Protein AF-A0A519UWE2-F1 (afdb_monomer_lite)

Radius of gyration: 22.94 Å; chains: 1; bounding box: 65×37×62 Å

Secondary structure (DSSP, 8-state):
-------EEEES-EE--S-PPEEEEEEEE-TTSEEEEEE-TT--EEEETTEEEEEETTEEE---EEEEE-TTT-PBPTT--SEE---BS-EEEETTEEEEE---TT--TT-EEEEE-S---B-SEEEES-EEEEEES-EE--BBS-SEEEES-EEEEEES-EE--SSTT---S-SBSS-SEEEES-EEEEEEES-EEES-SS-SEEEE--PEEEEEE-SSSEEEEE--SGGGTTS----TT-EEEEEETTT--EEEEEEEEEEEEESS--TTS---EEEEEESSPPPTT--TTTS-EEEEESSS-EEEEEES-EEES-SS-SEEEE-SS-EEEES-EEES--

pLDDT: mean 92.41, std 10.97, range [30.36, 98.94]

Foldseek 3Di:
DPDPPDAAEDADAEFDDLPDFWKWFFADQDPQRKTKIFTDPSFDWDQDQQFIWTDDPPDIAGFQWKFKAAQPVLFTQPPQAIGGDFGHNWDDPDVRIIIGRDDDPSDDGGIMIGTDHPDFPWAREEAECEENYEYYLYEQQAGSHEPYEYENYEHYYYYQYEQDHPDPPRNDSAHYQEEPYEYELAAEEDEHAQYEYARAAYAPYAFAYFWWKFPFDPDQFKTKTWGDDPVPWADDRDDFQFKKWKAQPVPRDTPPDIWTWHDKDFPDDDPPDTGTMMITGTPDGHDPCPGVVNGIMIMTGLRSFYEYEAEHYEAASYPDDHYHHHHPHHYHYYHYHYYSYD

Sequence (342 aa):
MKKLKMRTRSSNLSLFNLKRGVMIFILKVRKQEHITSLTAPWVDYEIKDSVFYNRGEGWEMRPGSGIAFEKDTKRIVFNSGDIAVGTKGVTELSPGRISVRWKNKKLLPGTVIAMRSGPRPSPGIFIHKGKDISLEHVKVHYAEGMGLLAQLTENIYMDGFSVCLRGKNDPRYFTTQADATHFSGCWGKIISKNGLYEGMMDDAINVHGTYLKLIQKIDDYTVIGKYMHGQSYGFDWANVKDTVQFIRSSTMELWDTKNTITSISAVQGDVKTPIKEFKITFSKPLDTEIDPAKTAIGIENLTWTPSVIFTKNVIRNNRARGALFSTPKPVVVSENLFDHTS

Structure (mmCIF, N/CA/C/O backbone):
data_AF-A0A519UWE2-F1
#
_entry.id   AF-A0A519UWE2-F1
#
loop_
_atom_site.group_PDB
_atom_site.id
_atom_site.type_symbol
_atom_site.label_atom_id
_atom_site.label_alt_id
_atom_site.label_comp_id
_atom_site.label_asym_id
_atom_site.label_entity_id
_atom_site.label_seq_id
_atom_site.pdbx_PDB_ins_code
_atom_site.Cartn_x
_atom_site.Cartn_y
_atom_site.Cartn_z
_atom_site.occupancy
_atom_site.B_iso_or_equiv
_atom_site.auth_seq_id
_atom_site.auth_comp_id
_atom_site.auth_asym_id
_atom_site.auth_atom_id
_atom_site.pdbx_PDB_model_num
ATOM 1 N N . MET A 1 1 ? -33.421 19.715 11.084 1.00 36.38 1 MET A N 1
ATOM 2 C CA . MET A 1 1 ? -32.356 20.286 10.226 1.00 36.38 1 MET A CA 1
ATOM 3 C C . MET A 1 1 ? -31.863 19.223 9.250 1.00 36.38 1 MET A C 1
ATOM 5 O O . MET A 1 1 ? -31.351 18.201 9.693 1.00 36.38 1 MET A O 1
ATOM 9 N N . LYS A 1 2 ? -32.055 19.417 7.937 1.00 30.36 2 LYS A N 1
ATOM 10 C CA . LYS A 1 2 ? -31.507 18.529 6.897 1.00 30.36 2 LYS A CA 1
ATOM 11 C C . LYS A 1 2 ? -29.981 18.695 6.883 1.00 30.36 2 LYS A C 1
ATOM 13 O O . LYS A 1 2 ? -29.496 19.729 6.440 1.00 30.36 2 LYS A O 1
ATOM 18 N N . LYS A 1 3 ? -29.221 17.718 7.395 1.00 31.39 3 LYS A N 1
ATOM 19 C CA . LYS A 1 3 ? -27.764 17.674 7.187 1.00 31.39 3 LYS A CA 1
ATOM 20 C C . LYS A 1 3 ? -27.525 17.474 5.691 1.00 31.39 3 LYS A C 1
ATOM 22 O O . LYS A 1 3 ? -27.808 16.399 5.166 1.00 31.39 3 LYS A O 1
ATOM 27 N N . LEU A 1 4 ? -27.052 18.516 5.015 1.00 32.41 4 LEU A N 1
ATOM 28 C CA . LEU A 1 4 ? -26.549 18.442 3.649 1.00 32.41 4 LEU A CA 1
ATOM 29 C C . LEU A 1 4 ? -25.388 17.430 3.656 1.00 32.41 4 LEU A C 1
ATOM 31 O O . LEU A 1 4 ? -24.311 17.725 4.169 1.00 32.41 4 LEU A O 1
ATOM 35 N N . LYS A 1 5 ? -25.616 16.197 3.187 1.00 41.28 5 LYS A N 1
ATOM 36 C CA . LYS A 1 5 ? -24.527 15.236 2.982 1.00 41.28 5 LYS A CA 1
ATOM 37 C C . LYS A 1 5 ? -23.724 15.732 1.782 1.00 41.28 5 LYS A C 1
ATOM 39 O O . LYS A 1 5 ? -24.165 15.569 0.648 1.00 41.28 5 LYS A O 1
ATOM 44 N N . MET A 1 6 ? -22.581 16.369 2.028 1.00 48.69 6 MET A N 1
ATOM 45 C CA . MET A 1 6 ? -21.594 16.607 0.977 1.00 48.69 6 MET A CA 1
ATOM 46 C C . MET A 1 6 ? -21.126 15.247 0.461 1.00 48.69 6 MET A C 1
ATOM 48 O O . MET A 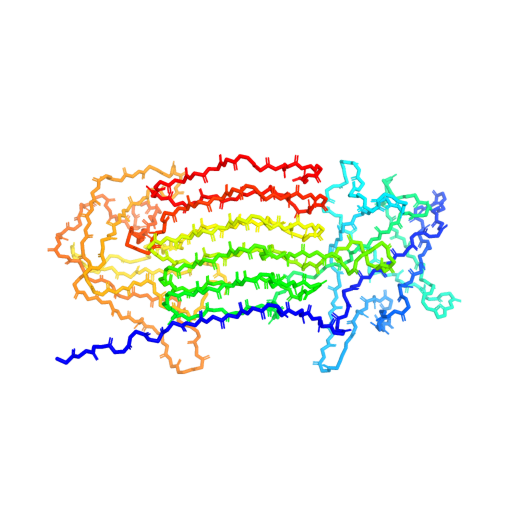1 6 ? -20.496 14.490 1.192 1.00 48.69 6 MET A O 1
ATOM 52 N N . ARG A 1 7 ? -21.490 14.926 -0.780 1.00 59.66 7 ARG A N 1
ATOM 53 C CA . ARG A 1 7 ? -21.006 13.752 -1.504 1.00 59.66 7 ARG A CA 1
ATOM 54 C C . ARG A 1 7 ? -19.931 14.229 -2.468 1.00 59.66 7 ARG A C 1
ATOM 56 O O . ARG A 1 7 ? -20.209 15.082 -3.309 1.00 59.66 7 ARG A O 1
ATOM 63 N N . THR A 1 8 ? -18.724 13.687 -2.360 1.00 77.75 8 THR A N 1
ATOM 64 C CA . THR A 1 8 ? -17.637 14.019 -3.288 1.00 77.75 8 THR A CA 1
ATOM 65 C C . THR A 1 8 ? -17.689 13.063 -4.472 1.00 77.75 8 THR A C 1
ATOM 67 O O . THR A 1 8 ? -17.595 11.846 -4.298 1.00 77.75 8 THR A O 1
ATOM 70 N N . ARG A 1 9 ? -17.841 13.606 -5.684 1.00 76.75 9 ARG A N 1
ATOM 71 C CA . ARG A 1 9 ? -17.852 12.840 -6.935 1.00 76.75 9 ARG A CA 1
ATOM 72 C C . ARG A 1 9 ? -16.802 13.392 -7.889 1.00 76.75 9 ARG A C 1
ATOM 74 O O . ARG A 1 9 ? -16.777 14.592 -8.137 1.00 76.75 9 ARG A O 1
ATOM 81 N N . SER A 1 10 ? -15.977 12.510 -8.439 1.00 67.94 10 SER A N 1
ATOM 82 C CA . SER A 1 10 ? -15.113 12.804 -9.584 1.00 67.94 10 SER A CA 1
ATOM 83 C C . SER A 1 10 ? -15.467 11.856 -10.722 1.00 67.94 10 SER A C 1
ATOM 85 O O . SER A 1 10 ? -15.674 10.662 -10.491 1.00 67.94 10 SER A O 1
ATOM 87 N N . SER A 1 11 ? -15.564 12.390 -11.937 1.00 60.03 11 SER A N 1
ATOM 88 C CA . SER A 1 11 ? -15.929 11.635 -13.134 1.00 60.03 11 SER A CA 1
ATOM 89 C C . SER A 1 11 ? -15.088 12.062 -14.331 1.00 60.03 11 SER A C 1
ATOM 91 O O . SER A 1 11 ? -14.887 13.260 -14.522 1.00 60.03 11 SER A O 1
ATOM 93 N N . ASN A 1 12 ? -14.660 11.107 -15.162 1.00 74.00 12 ASN A N 1
ATOM 94 C CA . ASN A 1 12 ? -13.927 11.353 -16.416 1.00 74.00 12 ASN A CA 1
ATOM 95 C C . ASN A 1 12 ? -12.587 12.097 -16.245 1.00 74.00 12 ASN A C 1
ATOM 97 O O . ASN A 1 12 ? -12.182 12.884 -17.099 1.00 74.00 12 ASN A O 1
ATOM 101 N N . LEU A 1 13 ? -11.884 11.843 -15.139 1.00 75.25 13 LEU A N 1
ATOM 102 C CA . LEU A 1 13 ? -10.573 12.428 -14.861 1.00 75.25 13 LEU A CA 1
ATOM 103 C C . LEU A 1 13 ? -9.442 11.519 -15.370 1.00 75.25 13 LEU A C 1
ATOM 105 O O . LEU A 1 13 ? -9.449 10.316 -15.115 1.00 75.25 13 LEU A O 1
ATOM 109 N N . SER A 1 14 ? -8.431 12.094 -16.026 1.00 74.19 14 SER A N 1
ATOM 110 C CA . SER A 1 14 ? -7.174 11.412 -16.361 1.00 74.19 14 SER A CA 1
ATOM 111 C C . SER A 1 14 ? -6.011 12.112 -15.659 1.00 74.19 14 SER A C 1
ATOM 113 O O . SER A 1 14 ? -5.789 13.305 -15.857 1.00 74.19 14 SER A O 1
ATOM 115 N N . LEU A 1 15 ? -5.290 11.376 -14.813 1.00 75.31 15 LEU A N 1
ATOM 116 C CA . LEU A 1 15 ? -4.156 11.875 -14.041 1.00 75.31 15 LEU A CA 1
ATOM 117 C C . LEU A 1 15 ? -2.843 11.381 -14.642 1.00 75.31 15 LEU A C 1
ATOM 119 O O . LEU A 1 15 ? -2.626 10.180 -14.842 1.00 75.31 15 LEU A O 1
ATOM 123 N N . PHE A 1 16 ? -1.949 12.332 -14.895 1.00 65.56 16 PHE A N 1
ATOM 124 C CA . PHE A 1 16 ? -0.618 12.092 -15.427 1.00 65.56 16 PHE A CA 1
ATOM 125 C C . PHE A 1 16 ? 0.389 12.985 -14.706 1.00 65.56 16 PHE A C 1
ATOM 127 O O . PHE A 1 16 ? 0.199 14.195 -14.624 1.00 65.56 16 PHE A O 1
ATOM 134 N N . ASN A 1 17 ? 1.474 12.391 -14.213 1.00 61.38 17 ASN A N 1
ATOM 135 C CA . ASN A 1 17 ? 2.606 13.132 -13.671 1.00 61.38 17 ASN A CA 1
ATOM 136 C C . ASN A 1 17 ? 3.804 13.001 -14.627 1.00 61.38 17 ASN A C 1
ATOM 138 O O . ASN A 1 17 ? 4.106 11.913 -15.125 1.00 61.38 17 ASN A O 1
ATOM 142 N N . LEU A 1 18 ? 4.462 14.130 -14.900 1.00 47.97 18 LEU A N 1
ATOM 143 C CA . LEU A 1 18 ? 5.632 14.247 -15.774 1.00 47.97 18 LEU A CA 1
ATOM 144 C C . LEU A 1 18 ? 6.920 13.703 -15.136 1.00 47.97 18 LEU A C 1
ATOM 146 O O . LEU A 1 18 ? 7.864 13.420 -15.873 1.00 47.97 18 LEU A O 1
ATOM 150 N N . LYS A 1 19 ? 6.961 13.516 -13.807 1.00 55.53 19 LYS A N 1
ATOM 151 C CA . LYS A 1 19 ? 8.097 12.910 -13.093 1.00 55.53 19 LYS A CA 1
ATOM 152 C C . LYS A 1 19 ? 8.085 11.400 -13.317 1.00 55.53 19 LYS A C 1
ATOM 154 O O . LYS A 1 19 ? 7.403 10.647 -12.630 1.00 55.53 19 LYS A O 1
ATOM 159 N N . ARG A 1 20 ? 8.759 10.969 -14.379 1.00 65.81 20 ARG A N 1
ATOM 160 C CA . ARG A 1 20 ? 8.709 9.599 -14.894 1.00 65.81 20 ARG A CA 1
ATOM 161 C C . ARG A 1 20 ? 9.716 8.724 -14.155 1.00 65.81 20 ARG A C 1
ATOM 163 O O . ARG A 1 20 ? 10.874 9.098 -14.009 1.00 65.81 20 ARG A O 1
ATOM 170 N N . GLY A 1 21 ? 9.279 7.545 -13.723 1.00 77.31 21 GLY A N 1
ATOM 171 C CA . GLY A 1 21 ? 10.160 6.603 -13.045 1.00 77.31 21 GLY A CA 1
ATOM 172 C C . GLY A 1 21 ? 11.341 6.152 -13.908 1.00 77.31 21 GLY A C 1
ATOM 173 O O . GLY A 1 21 ? 11.326 6.239 -15.142 1.00 77.31 21 GLY A O 1
ATOM 174 N N . VAL A 1 22 ? 12.375 5.667 -13.227 1.00 89.12 22 VAL A N 1
ATOM 175 C CA . VAL A 1 22 ? 13.653 5.306 -13.840 1.00 89.12 22 VAL A CA 1
ATOM 176 C C . VAL A 1 22 ? 13.504 4.025 -14.636 1.00 89.12 22 VAL A C 1
ATOM 178 O O . VAL A 1 22 ? 13.151 2.985 -14.085 1.00 89.12 22 VAL A O 1
ATOM 181 N N . MET A 1 23 ? 13.820 4.087 -15.926 1.00 93.69 23 MET A N 1
ATOM 182 C CA . MET A 1 23 ? 13.873 2.916 -16.790 1.00 93.69 23 MET A CA 1
ATOM 183 C C . MET A 1 23 ? 15.192 2.856 -17.550 1.00 93.69 23 MET A C 1
ATOM 185 O O . MET A 1 23 ? 15.663 3.878 -18.051 1.00 93.69 23 MET A O 1
ATOM 189 N N . ILE A 1 24 ? 15.755 1.654 -17.663 1.00 95.69 24 ILE A N 1
ATOM 190 C CA . ILE A 1 24 ? 16.915 1.375 -18.514 1.00 95.69 24 ILE A CA 1
ATOM 191 C C . ILE A 1 24 ? 16.648 0.180 -19.433 1.00 95.69 24 ILE A C 1
ATOM 193 O O . ILE A 1 24 ? 15.897 -0.731 -19.089 1.00 95.69 24 ILE A O 1
ATOM 197 N N . PHE A 1 25 ? 17.308 0.166 -20.583 1.00 96.69 25 PHE A N 1
ATOM 198 C CA . PHE A 1 25 ? 17.263 -0.898 -21.579 1.00 96.69 25 PHE A CA 1
ATOM 199 C C . PHE A 1 25 ? 18.610 -1.609 -21.606 1.00 96.69 25 PHE A C 1
ATOM 201 O O . PHE A 1 25 ? 19.638 -0.978 -21.855 1.00 96.69 25 PHE A O 1
ATOM 208 N N . ILE A 1 26 ? 18.633 -2.917 -21.363 1.00 96.31 26 ILE A N 1
ATOM 209 C CA . ILE A 1 26 ? 19.860 -3.707 -21.449 1.00 96.31 26 ILE A CA 1
ATOM 210 C C . ILE A 1 26 ? 20.264 -3.833 -22.921 1.00 96.31 26 ILE A C 1
ATOM 212 O O . ILE A 1 26 ? 19.532 -4.397 -23.728 1.00 96.31 26 ILE A O 1
ATOM 216 N N . LEU A 1 27 ? 21.439 -3.316 -23.284 1.00 94.75 27 LEU A N 1
ATOM 217 C CA . LEU A 1 27 ? 21.957 -3.372 -24.654 1.00 94.75 27 LEU A CA 1
ATOM 218 C C . LEU A 1 27 ? 22.871 -4.578 -24.874 1.00 94.75 27 LEU A C 1
ATOM 220 O O . LEU A 1 27 ? 22.841 -5.204 -25.929 1.00 94.75 27 LEU A O 1
ATOM 224 N N . LYS A 1 28 ? 23.738 -4.875 -23.900 1.00 92.38 28 LYS A N 1
ATOM 225 C CA . LYS A 1 28 ? 24.744 -5.938 -24.015 1.00 92.38 28 LYS A CA 1
ATOM 226 C C . LYS A 1 28 ? 25.108 -6.497 -22.646 1.00 92.38 28 LYS A C 1
ATOM 228 O O . LYS A 1 28 ? 25.284 -5.733 -21.702 1.00 92.38 28 LYS A O 1
ATOM 233 N N . VAL A 1 29 ? 25.323 -7.810 -22.589 1.00 89.06 29 VAL A N 1
ATOM 234 C CA . VAL A 1 29 ? 25.877 -8.525 -21.430 1.00 89.06 29 VAL A CA 1
ATOM 235 C C . VAL A 1 29 ? 27.168 -9.218 -21.877 1.00 89.06 29 VAL A C 1
ATOM 237 O O . VAL A 1 29 ? 27.152 -10.008 -22.820 1.00 89.06 29 VAL A O 1
ATOM 240 N N . ARG A 1 30 ? 28.318 -8.866 -21.286 1.00 85.00 30 ARG A N 1
ATOM 241 C CA . ARG A 1 30 ? 29.640 -9.434 -21.644 1.00 85.00 30 ARG A CA 1
ATOM 242 C C . ARG A 1 30 ? 30.040 -10.585 -20.708 1.00 85.00 30 ARG A C 1
ATOM 244 O O . ARG A 1 30 ? 29.549 -10.661 -19.588 1.00 85.00 30 ARG A O 1
ATOM 251 N N . LYS A 1 31 ? 31.001 -11.425 -21.134 1.00 68.69 31 LYS A N 1
ATOM 252 C CA . LYS A 1 31 ? 31.512 -12.616 -20.405 1.00 68.69 31 LYS A CA 1
ATOM 253 C C . LYS A 1 31 ? 31.978 -12.359 -18.953 1.00 68.69 31 LYS A C 1
ATOM 255 O O . LYS A 1 31 ? 32.019 -13.300 -18.176 1.00 68.69 31 LYS A O 1
ATOM 260 N N . GLN A 1 32 ? 32.289 -11.115 -18.575 1.00 62.19 32 GLN A N 1
ATOM 261 C CA . GLN A 1 32 ? 32.653 -10.710 -17.202 1.00 62.19 32 GLN A CA 1
ATOM 262 C C . GLN A 1 32 ? 31.486 -10.067 -16.416 1.00 62.19 32 GLN A C 1
ATOM 264 O O . GLN A 1 32 ? 31.714 -9.338 -15.455 1.00 62.19 32 GLN A O 1
ATOM 269 N N . GLU A 1 33 ? 30.236 -10.299 -16.841 1.00 73.88 33 GLU A N 1
ATOM 270 C CA . GLU A 1 33 ? 29.013 -9.748 -16.224 1.00 73.88 33 GLU A CA 1
ATOM 271 C C . GLU A 1 33 ? 28.984 -8.211 -16.220 1.00 73.88 33 GLU A C 1
ATOM 273 O O . GLU A 1 33 ? 28.374 -7.562 -15.373 1.00 73.88 33 GLU A O 1
ATOM 278 N N . HIS A 1 34 ? 29.656 -7.615 -17.207 1.00 88.56 34 HIS A N 1
ATOM 279 C CA . HIS A 1 34 ? 29.554 -6.195 -17.500 1.00 88.56 34 HIS A CA 1
ATOM 280 C C . HIS A 1 34 ? 28.317 -5.962 -18.362 1.00 88.56 34 HIS A C 1
ATOM 282 O O . HIS A 1 34 ? 28.217 -6.499 -19.475 1.00 88.56 34 HIS A O 1
ATOM 288 N N . ILE A 1 35 ? 27.388 -5.173 -17.839 1.00 94.38 35 ILE A N 1
ATOM 289 C CA . ILE A 1 35 ? 26.140 -4.816 -18.494 1.00 94.38 35 ILE A CA 1
ATOM 290 C C . ILE A 1 35 ? 26.286 -3.406 -19.047 1.00 94.38 35 ILE A C 1
ATOM 292 O O . ILE A 1 35 ? 26.616 -2.471 -18.321 1.00 94.38 35 ILE A O 1
ATOM 296 N N . THR A 1 36 ? 26.036 -3.257 -20.344 1.00 96.00 36 THR A N 1
ATOM 297 C CA . THR A 1 36 ? 25.834 -1.949 -20.967 1.00 96.00 36 THR A CA 1
ATOM 298 C C . THR A 1 36 ? 24.340 -1.737 -21.133 1.00 96.00 36 THR A C 1
ATOM 300 O O . THR A 1 36 ? 23.657 -2.593 -21.699 1.00 96.00 36 THR A O 1
ATOM 303 N N . SER A 1 37 ? 23.842 -0.598 -20.668 1.00 96.62 37 SER A N 1
ATOM 304 C CA . SER A 1 37 ? 22.434 -0.226 -20.759 1.00 96.62 37 SER A CA 1
ATOM 305 C C . SER A 1 37 ? 22.263 1.198 -21.275 1.00 96.62 37 SER A C 1
ATOM 307 O O . SER A 1 37 ? 23.224 1.965 -21.322 1.00 96.62 37 SER A O 1
ATOM 309 N N . LEU A 1 38 ? 21.050 1.518 -21.709 1.00 97.12 38 LEU A N 1
ATOM 310 C CA . LEU A 1 38 ? 20.637 2.848 -22.140 1.00 97.12 38 LEU A CA 1
ATOM 311 C C . LEU A 1 38 ? 19.520 3.336 -21.222 1.00 97.12 38 LEU A C 1
ATOM 313 O O . LEU A 1 38 ? 18.555 2.603 -21.014 1.00 97.12 38 LEU A O 1
ATOM 317 N N . THR A 1 39 ? 19.621 4.543 -20.682 1.00 95.81 39 THR A N 1
ATOM 318 C CA . THR A 1 39 ? 18.514 5.168 -19.954 1.00 95.81 39 THR A CA 1
ATOM 319 C C . THR A 1 39 ? 17.357 5.487 -20.896 1.00 95.81 39 THR A C 1
ATOM 321 O O . THR A 1 39 ? 17.541 5.755 -22.084 1.00 95.81 39 THR A O 1
ATOM 324 N N . ALA A 1 40 ? 16.126 5.438 -20.387 1.00 93.50 40 ALA A N 1
ATOM 325 C CA . ALA A 1 40 ? 14.997 5.932 -21.158 1.00 93.50 40 ALA A CA 1
ATOM 326 C C . ALA A 1 40 ? 15.133 7.448 -21.397 1.00 93.50 40 ALA A C 1
ATOM 328 O O . ALA A 1 40 ? 15.638 8.143 -20.516 1.00 93.50 40 ALA A O 1
ATOM 329 N N . PRO A 1 41 ? 14.635 7.992 -22.529 1.00 91.25 41 PRO A N 1
ATOM 330 C CA . PRO A 1 41 ? 14.902 9.382 -22.934 1.00 91.25 41 PRO A CA 1
ATOM 331 C C . PRO A 1 41 ? 14.429 10.466 -21.958 1.00 91.25 41 PRO A C 1
ATOM 333 O O . PRO A 1 41 ? 14.747 11.634 -22.121 1.00 91.25 41 PRO A O 1
ATOM 336 N N . TRP A 1 42 ? 13.603 10.096 -20.984 1.00 88.69 42 TRP A N 1
ATOM 337 C CA . TRP A 1 42 ? 13.046 10.998 -19.984 1.00 88.69 42 TRP A CA 1
ATOM 338 C C . TRP A 1 42 ? 13.700 10.886 -18.608 1.00 88.69 42 TRP A C 1
ATOM 340 O O . TRP A 1 42 ? 13.244 11.532 -17.668 1.00 88.69 42 TRP A O 1
ATOM 350 N N . VAL A 1 43 ? 14.669 9.988 -18.453 1.00 91.31 43 VAL A N 1
ATOM 351 C CA . VAL A 1 43 ? 15.381 9.804 -17.194 1.00 91.31 43 VAL A CA 1
ATOM 352 C C . VAL A 1 43 ? 16.459 10.869 -17.121 1.00 91.31 43 VAL A C 1
ATOM 354 O O . VAL A 1 43 ? 17.442 10.797 -17.852 1.00 91.31 43 VAL A O 1
ATOM 357 N N . ASP A 1 44 ? 16.266 11.824 -16.220 1.00 92.06 44 ASP A N 1
ATOM 358 C CA . ASP A 1 44 ? 17.312 12.750 -15.801 1.00 92.06 44 ASP A CA 1
ATOM 359 C C . ASP A 1 44 ? 18.178 12.092 -14.714 1.00 92.06 44 ASP A C 1
ATOM 361 O O . ASP A 1 44 ? 17.666 11.397 -13.824 1.00 92.06 44 ASP A O 1
ATOM 365 N N . TYR A 1 45 ? 19.496 12.222 -14.811 1.00 93.94 45 TYR A N 1
ATOM 366 C CA . TYR A 1 45 ? 20.427 11.527 -13.930 1.00 93.94 45 TYR A CA 1
ATOM 367 C C . TYR A 1 45 ? 21.763 12.256 -13.799 1.00 93.94 45 TYR A C 1
ATOM 369 O O . TYR A 1 45 ? 22.156 13.046 -14.648 1.00 93.94 45 TYR A O 1
ATOM 377 N N . GLU A 1 46 ? 22.493 11.923 -12.738 1.00 94.94 46 GLU A N 1
ATOM 378 C CA . GLU A 1 46 ? 23.907 12.258 -12.588 1.00 94.94 46 GLU A CA 1
ATOM 379 C C . GLU A 1 46 ? 24.685 11.031 -12.115 1.00 94.94 46 GLU A C 1
ATOM 381 O O . GLU A 1 46 ? 24.169 10.195 -11.365 1.00 94.94 46 GLU A O 1
ATOM 386 N N . ILE A 1 47 ? 25.947 10.936 -12.530 1.00 96.12 47 ILE A N 1
ATOM 387 C CA . ILE A 1 47 ? 26.903 9.978 -11.984 1.00 96.12 47 ILE A CA 1
ATOM 388 C C . ILE A 1 47 ? 27.892 10.736 -11.088 1.00 96.12 47 ILE A C 1
ATOM 390 O O . ILE A 1 47 ? 28.745 11.464 -11.584 1.00 96.12 47 ILE A O 1
ATOM 394 N N . LYS A 1 48 ? 27.782 10.546 -9.767 1.00 95.38 48 LYS A N 1
ATOM 395 C CA . LYS A 1 48 ? 28.691 11.101 -8.742 1.00 95.38 48 LYS A CA 1
ATOM 396 C C . LYS A 1 48 ? 29.567 9.984 -8.201 1.00 95.38 48 LYS A C 1
ATOM 398 O O . LYS A 1 48 ? 29.018 8.977 -7.761 1.00 95.38 48 LYS A O 1
ATOM 403 N N . ASP A 1 49 ? 30.889 10.130 -8.231 1.00 95.31 49 ASP A N 1
ATOM 404 C CA . ASP A 1 49 ? 31.824 9.131 -7.684 1.00 95.31 49 ASP A CA 1
ATOM 405 C C . ASP A 1 49 ? 31.533 7.698 -8.173 1.00 95.31 49 ASP A C 1
ATOM 407 O O . ASP A 1 49 ? 31.506 6.730 -7.413 1.00 95.31 49 ASP A O 1
ATOM 411 N N . SER A 1 50 ? 31.260 7.555 -9.476 1.00 95.81 50 SER A N 1
ATOM 412 C CA . SER A 1 50 ? 30.842 6.292 -10.112 1.00 95.81 50 SER A CA 1
ATOM 413 C C . SER A 1 50 ? 29.528 5.695 -9.572 1.00 95.81 50 SER A C 1
ATOM 415 O O . SER A 1 50 ? 29.301 4.486 -9.673 1.00 95.81 50 SER A O 1
ATOM 417 N N . VAL A 1 51 ? 28.641 6.503 -8.990 1.00 96.38 51 VAL A N 1
ATOM 418 C CA . VAL A 1 51 ? 27.314 6.092 -8.513 1.00 96.38 51 VAL A CA 1
ATOM 419 C C . VAL A 1 51 ? 26.227 6.799 -9.314 1.00 96.38 51 VAL A C 1
ATOM 421 O O . VAL A 1 51 ? 26.234 8.020 -9.427 1.00 96.38 51 VAL A O 1
ATOM 424 N N . PHE A 1 52 ? 25.278 6.029 -9.846 1.00 96.31 52 PHE A N 1
ATOM 425 C CA . PHE A 1 52 ? 24.130 6.551 -10.588 1.00 96.31 52 PHE A CA 1
ATOM 426 C C . PHE A 1 52 ? 23.047 7.074 -9.637 1.00 96.31 52 PHE A C 1
ATOM 428 O O . PHE A 1 52 ? 22.536 6.331 -8.791 1.00 96.31 52 PHE A O 1
ATOM 435 N N . TYR A 1 53 ? 22.651 8.326 -9.843 1.00 94.25 53 TYR A N 1
ATOM 436 C CA . TYR A 1 53 ? 21.520 8.977 -9.194 1.00 94.25 53 TYR A CA 1
ATOM 437 C C . TYR A 1 53 ? 20.524 9.426 -10.251 1.00 94.25 53 TYR A C 1
ATOM 439 O O . TYR A 1 53 ? 20.897 10.086 -11.212 1.00 94.25 53 TYR A O 1
ATOM 447 N N . ASN A 1 54 ? 19.250 9.114 -10.053 1.00 91.75 54 ASN A N 1
ATOM 448 C CA . ASN A 1 54 ? 18.177 9.751 -10.801 1.00 91.75 54 ASN A CA 1
ATOM 449 C C . ASN A 1 54 ? 17.797 11.066 -10.120 1.00 91.75 54 ASN A C 1
ATOM 451 O O . ASN A 1 54 ? 17.875 11.181 -8.895 1.00 91.75 54 ASN A O 1
ATOM 455 N N . ARG A 1 55 ? 17.403 12.056 -10.915 1.00 88.88 55 ARG A N 1
ATOM 456 C CA . ARG A 1 55 ? 17.090 13.393 -10.427 1.00 88.88 55 ARG A CA 1
ATOM 457 C C . ARG A 1 55 ? 15.787 13.920 -10.981 1.00 88.88 55 ARG A C 1
ATOM 459 O O . ARG A 1 55 ? 15.274 13.447 -11.993 1.00 88.88 55 ARG A O 1
ATOM 466 N N . GLY A 1 56 ? 15.295 14.940 -10.300 1.00 83.94 56 GLY A N 1
ATOM 467 C CA . GLY A 1 56 ? 14.340 15.883 -10.838 1.00 83.94 56 GLY A CA 1
ATOM 468 C C . GLY A 1 56 ? 14.387 17.177 -10.038 1.00 83.94 56 GLY A C 1
ATOM 469 O O . GLY A 1 56 ? 15.252 17.387 -9.190 1.00 83.94 56 GLY A O 1
ATOM 470 N N . GLU A 1 57 ? 13.435 18.062 -10.304 1.00 83.31 57 GLU A N 1
ATOM 471 C CA . GLU A 1 57 ? 13.377 19.368 -9.653 1.00 83.31 57 GLU A CA 1
ATOM 472 C C . GLU A 1 57 ? 13.272 19.249 -8.122 1.00 83.31 57 GLU A C 1
ATOM 474 O O . GLU A 1 57 ? 12.247 18.798 -7.599 1.00 83.31 57 GLU A O 1
ATOM 479 N N . GLY A 1 58 ? 14.340 19.653 -7.424 1.00 84.06 58 GLY A N 1
ATOM 480 C CA . GLY A 1 58 ? 14.419 19.692 -5.962 1.00 84.06 58 GLY A CA 1
ATOM 481 C C . GLY A 1 58 ? 14.631 18.340 -5.276 1.00 84.06 58 GLY A C 1
ATOM 482 O O . GLY A 1 58 ? 14.509 18.270 -4.055 1.00 84.06 58 GLY A O 1
ATOM 483 N N . TRP A 1 59 ? 14.927 17.266 -6.017 1.00 85.94 59 TRP A N 1
ATOM 484 C CA . TRP A 1 59 ? 15.159 15.944 -5.428 1.00 85.94 59 TRP A CA 1
ATOM 485 C C . TRP A 1 59 ? 16.190 15.118 -6.199 1.00 85.94 59 TRP A C 1
ATOM 487 O O . TRP A 1 59 ? 16.347 15.222 -7.416 1.00 85.94 59 TRP A O 1
ATOM 497 N N . GLU A 1 60 ? 16.857 14.229 -5.471 1.00 89.31 60 GLU A N 1
ATOM 498 C CA . GLU A 1 60 ? 17.660 13.155 -6.039 1.00 89.31 60 GLU A CA 1
ATOM 499 C C . GLU A 1 60 ? 17.293 11.830 -5.382 1.00 89.31 60 GLU A C 1
ATOM 501 O O . GLU A 1 60 ? 16.879 11.761 -4.224 1.00 89.31 60 GLU A O 1
ATOM 506 N N . MET A 1 61 ? 17.425 10.760 -6.150 1.00 88.88 61 MET A N 1
ATOM 507 C CA . MET A 1 61 ? 17.045 9.428 -5.739 1.00 88.88 61 MET A CA 1
ATOM 508 C C . MET A 1 61 ? 18.077 8.442 -6.244 1.00 88.88 61 MET A C 1
ATOM 510 O O . MET A 1 61 ? 18.429 8.410 -7.423 1.00 88.88 61 MET A O 1
ATOM 514 N N . ARG A 1 62 ? 18.509 7.563 -5.350 1.00 91.88 62 ARG A N 1
ATOM 515 C CA . ARG A 1 62 ? 19.379 6.457 -5.704 1.00 91.88 62 ARG A CA 1
ATOM 516 C C . ARG A 1 62 ? 18.572 5.162 -5.803 1.00 91.88 62 ARG A C 1
ATOM 518 O O . ARG A 1 62 ? 18.109 4.670 -4.773 1.00 91.88 62 ARG A O 1
ATOM 525 N N . PRO A 1 63 ? 18.428 4.566 -6.997 1.00 92.75 63 PRO A N 1
ATOM 526 C CA . PRO A 1 63 ? 17.768 3.279 -7.106 1.00 92.75 63 PRO A CA 1
ATOM 527 C C . PRO A 1 63 ? 18.611 2.154 -6.486 1.00 92.75 63 PRO A C 1
ATOM 529 O O . PRO A 1 63 ? 19.832 2.086 -6.671 1.00 92.75 63 PRO A O 1
ATOM 532 N N . GLY A 1 64 ? 17.941 1.277 -5.741 1.00 93.38 64 GLY A N 1
ATOM 533 C CA . GLY A 1 64 ? 18.543 0.133 -5.049 1.00 93.38 64 GLY A CA 1
ATOM 534 C C . GLY A 1 64 ? 17.981 -1.213 -5.504 1.00 93.38 64 GLY A C 1
ATOM 535 O O . GLY A 1 64 ? 18.700 -2.212 -5.497 1.00 93.38 64 GLY A O 1
ATOM 536 N N . SER A 1 65 ? 16.736 -1.231 -5.981 1.00 94.88 65 SER A N 1
ATOM 537 C CA . SER A 1 65 ? 16.086 -2.408 -6.554 1.00 94.88 65 SER A CA 1
ATOM 538 C C . SER A 1 65 ? 15.489 -2.107 -7.929 1.00 94.88 65 SER A C 1
ATOM 540 O O . SER A 1 65 ? 15.488 -0.965 -8.394 1.00 94.88 65 SER A O 1
ATOM 542 N N . GLY A 1 66 ? 14.990 -3.132 -8.609 1.00 95.19 66 GLY A N 1
ATOM 543 C CA . GLY A 1 66 ? 14.271 -2.974 -9.860 1.00 95.19 66 GLY A CA 1
ATOM 544 C C . GLY A 1 66 ? 13.468 -4.206 -10.242 1.00 95.19 66 GLY A C 1
ATOM 545 O O . GLY A 1 66 ? 13.593 -5.262 -9.624 1.00 95.19 66 GLY A O 1
ATOM 546 N N . ILE A 1 67 ? 12.655 -4.044 -11.281 1.00 96.50 67 ILE A N 1
ATOM 547 C CA . ILE A 1 67 ? 11.859 -5.106 -11.898 1.00 96.50 67 ILE A CA 1
ATOM 548 C C . ILE A 1 67 ? 12.257 -5.225 -13.358 1.00 96.50 67 ILE A C 1
ATOM 550 O O . ILE A 1 67 ? 12.335 -4.220 -14.068 1.00 96.50 67 ILE A O 1
ATOM 554 N N . ALA A 1 68 ? 12.535 -6.456 -13.778 1.00 96.69 68 ALA A N 1
ATOM 555 C CA . ALA A 1 68 ? 12.887 -6.778 -15.147 1.00 96.69 68 ALA A CA 1
ATOM 556 C C . ALA A 1 68 ? 11.630 -7.091 -15.957 1.00 96.69 68 ALA A C 1
ATOM 558 O O . ALA A 1 68 ? 10.784 -7.864 -15.518 1.00 96.69 68 ALA A O 1
ATOM 559 N N . PHE A 1 69 ? 11.552 -6.533 -17.157 1.00 96.62 69 PHE A N 1
ATOM 560 C CA . PHE A 1 69 ? 10.469 -6.737 -18.100 1.00 96.62 69 PHE A CA 1
ATOM 561 C C . PHE A 1 69 ? 10.980 -7.249 -19.445 1.00 96.62 69 PHE A C 1
ATOM 563 O O . PHE A 1 69 ? 12.057 -6.873 -19.921 1.00 96.62 69 PHE A O 1
ATOM 570 N N . GLU A 1 70 ? 10.161 -8.080 -20.073 1.00 94.81 70 GLU A N 1
ATOM 571 C CA . GLU A 1 70 ? 10.279 -8.487 -21.466 1.00 94.81 70 GLU A CA 1
ATOM 572 C C . GLU A 1 70 ? 9.974 -7.301 -22.384 1.00 94.81 70 GLU A C 1
ATOM 574 O O . GLU A 1 70 ? 8.963 -6.620 -22.212 1.00 94.81 70 GLU A O 1
ATOM 579 N N . LYS A 1 71 ? 10.831 -7.065 -23.382 1.00 91.44 71 LYS A N 1
ATOM 580 C CA . LYS A 1 71 ? 10.736 -5.913 -24.290 1.00 91.44 71 LYS A CA 1
ATOM 581 C C . LYS A 1 71 ? 9.383 -5.814 -25.002 1.00 91.44 71 LYS A C 1
ATOM 583 O O . LYS A 1 71 ? 8.762 -4.757 -25.025 1.00 91.44 71 LYS A O 1
ATOM 588 N N . ASP A 1 72 ? 8.943 -6.916 -25.599 1.00 90.31 72 ASP A N 1
ATOM 589 C CA . ASP A 1 72 ? 7.850 -6.874 -26.573 1.00 90.31 72 ASP A CA 1
ATOM 590 C C . ASP A 1 72 ? 6.483 -7.032 -25.901 1.00 90.31 72 ASP A C 1
ATOM 592 O O . ASP A 1 72 ? 5.524 -6.344 -26.246 1.00 90.31 72 ASP A O 1
ATOM 596 N N . THR A 1 73 ? 6.396 -7.900 -24.891 1.00 91.50 73 THR A N 1
ATOM 597 C CA . THR A 1 73 ? 5.149 -8.183 -24.165 1.00 91.50 73 THR A CA 1
ATOM 598 C C . THR A 1 73 ? 4.911 -7.218 -23.002 1.00 91.50 73 THR A C 1
ATOM 600 O O . THR A 1 73 ? 3.782 -7.113 -22.522 1.00 91.50 73 THR A O 1
ATOM 603 N N . LYS A 1 74 ? 5.967 -6.535 -22.527 1.00 92.25 74 LYS A N 1
ATOM 604 C CA . LYS A 1 74 ? 5.996 -5.746 -21.284 1.00 92.25 74 LYS A CA 1
ATOM 605 C C . LYS A 1 74 ? 5.608 -6.534 -20.033 1.00 92.25 74 LYS A C 1
ATOM 607 O O . LYS A 1 74 ? 5.236 -5.940 -19.023 1.00 92.25 74 LYS A O 1
ATOM 612 N N . ARG A 1 75 ? 5.686 -7.863 -20.081 1.00 93.31 75 ARG A N 1
ATOM 613 C CA . ARG A 1 75 ? 5.486 -8.721 -18.911 1.00 93.31 75 ARG A CA 1
ATOM 614 C C . ARG A 1 75 ? 6.725 -8.696 -18.034 1.00 93.31 75 ARG A C 1
ATOM 616 O O . ARG A 1 75 ? 7.834 -8.496 -18.529 1.00 93.31 75 ARG A O 1
ATOM 623 N N . ILE A 1 76 ? 6.537 -8.909 -16.737 1.00 95.38 76 ILE A N 1
ATOM 624 C CA . ILE A 1 76 ? 7.655 -9.139 -15.820 1.00 95.38 76 ILE A CA 1
ATOM 625 C C . ILE A 1 76 ? 8.376 -10.413 -16.269 1.00 95.38 76 ILE A C 1
ATOM 627 O O . ILE A 1 76 ? 7.730 -11.418 -16.565 1.00 95.38 76 ILE A O 1
ATOM 631 N N . VAL A 1 77 ? 9.708 -10.367 -16.329 1.00 95.31 77 VAL A N 1
ATOM 632 C CA . VAL A 1 77 ? 10.529 -11.522 -16.707 1.00 95.31 77 VAL A CA 1
ATOM 633 C C . VAL A 1 77 ? 10.244 -12.670 -15.745 1.00 95.31 77 VAL A C 1
ATOM 635 O O . VAL A 1 77 ? 10.348 -12.521 -14.525 1.00 95.31 77 VAL A O 1
ATOM 638 N N . PHE A 1 78 ? 9.903 -13.831 -16.303 1.00 92.31 78 PHE A N 1
ATOM 639 C CA . PHE A 1 78 ? 9.529 -15.002 -15.522 1.00 92.31 78 PHE A CA 1
ATOM 640 C C . PHE A 1 78 ? 10.571 -15.339 -14.447 1.00 92.31 78 PHE A C 1
ATOM 642 O O . PHE A 1 78 ? 11.776 -15.410 -14.710 1.00 92.31 78 PHE A O 1
ATOM 649 N N . ASN A 1 79 ? 10.082 -15.559 -13.223 1.00 91.69 79 ASN A N 1
ATOM 650 C CA . ASN A 1 79 ? 10.893 -15.900 -12.061 1.00 91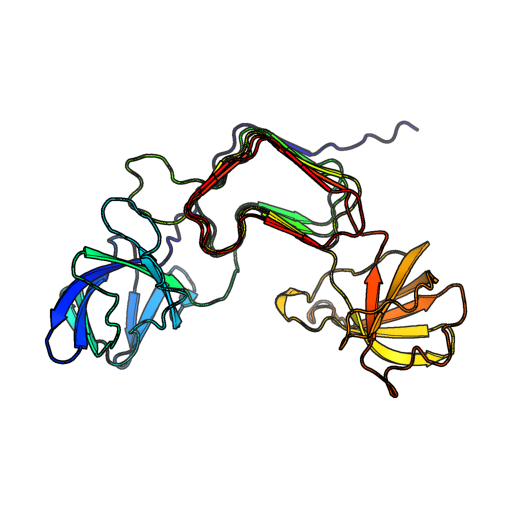.69 79 ASN A CA 1
ATOM 651 C C . ASN A 1 79 ? 12.041 -14.898 -11.818 1.00 91.69 79 ASN A C 1
ATOM 653 O O . ASN A 1 79 ? 13.099 -15.305 -11.354 1.00 91.69 79 ASN A O 1
ATOM 657 N N . SER A 1 80 ? 11.916 -13.604 -12.153 1.00 92.81 80 SER A N 1
ATOM 658 C CA . SER A 1 80 ? 12.991 -12.628 -11.897 1.00 92.81 80 SER A CA 1
ATOM 659 C C . SER A 1 80 ? 13.058 -12.169 -10.443 1.00 92.81 80 SER A C 1
ATOM 661 O O . SER A 1 80 ? 14.166 -12.012 -9.927 1.00 92.81 80 SER A O 1
ATOM 663 N N . GLY A 1 81 ? 11.895 -11.990 -9.805 1.00 91.75 81 GLY A N 1
ATOM 664 C CA . GLY A 1 81 ? 11.752 -11.324 -8.508 1.00 91.75 81 GLY A CA 1
ATOM 665 C C . GLY A 1 81 ? 12.165 -9.848 -8.546 1.00 91.75 81 GLY A C 1
ATOM 666 O O . GLY A 1 81 ? 12.479 -9.306 -9.613 1.00 91.75 81 GLY A O 1
ATOM 667 N N . ASP A 1 82 ? 12.192 -9.209 -7.373 1.00 94.56 82 ASP A N 1
ATOM 668 C CA . ASP A 1 82 ? 12.909 -7.946 -7.180 1.00 94.56 82 ASP A CA 1
ATOM 669 C C . ASP A 1 82 ? 14.416 -8.192 -7.338 1.00 94.56 82 ASP A C 1
ATOM 671 O O . ASP A 1 82 ? 14.994 -9.056 -6.677 1.00 94.56 82 ASP A O 1
ATOM 675 N N . ILE A 1 83 ? 15.069 -7.418 -8.204 1.00 94.94 83 ILE A N 1
ATOM 676 C CA . ILE A 1 83 ? 16.511 -7.532 -8.440 1.00 94.94 83 ILE A CA 1
ATOM 677 C C . ILE A 1 83 ? 17.243 -6.335 -7.840 1.00 94.94 83 ILE A C 1
ATOM 679 O O . ILE A 1 83 ? 16.777 -5.202 -7.939 1.00 94.94 83 ILE A O 1
ATOM 683 N N . ALA A 1 84 ? 18.424 -6.558 -7.267 1.00 94.06 84 ALA A N 1
ATOM 684 C CA . ALA A 1 84 ? 19.351 -5.462 -7.000 1.00 94.06 84 ALA A CA 1
ATOM 685 C C . ALA A 1 84 ? 19.808 -4.851 -8.332 1.00 94.06 84 ALA A C 1
ATOM 687 O O . ALA A 1 84 ? 20.092 -5.590 -9.279 1.00 94.06 84 ALA A O 1
ATOM 688 N N . VAL A 1 85 ? 19.901 -3.522 -8.404 1.00 93.75 85 VAL A N 1
ATOM 689 C CA . VAL A 1 85 ? 20.314 -2.804 -9.623 1.00 93.75 85 VAL A CA 1
ATOM 690 C C . VAL A 1 85 ? 21.771 -2.350 -9.566 1.00 93.75 85 VAL A C 1
ATOM 692 O O . VAL A 1 85 ? 22.287 -1.969 -8.514 1.00 93.75 85 VAL A O 1
ATOM 695 N N . GLY A 1 86 ? 22.448 -2.379 -10.716 1.00 90.25 86 GLY A N 1
ATOM 696 C CA . GLY A 1 86 ? 23.844 -1.958 -10.856 1.00 90.25 86 GLY A CA 1
ATOM 697 C C . GLY A 1 86 ? 24.008 -0.438 -10.853 1.00 90.25 86 GLY A C 1
ATOM 698 O O . GLY A 1 86 ? 24.199 0.154 -11.908 1.00 90.25 86 GLY A O 1
ATOM 699 N N . THR A 1 87 ? 23.933 0.196 -9.680 1.00 93.00 87 THR A N 1
ATOM 700 C CA . THR A 1 87 ? 24.060 1.662 -9.536 1.00 93.00 87 THR A CA 1
ATOM 701 C C . THR A 1 87 ? 25.388 2.129 -8.934 1.00 93.00 87 THR A C 1
ATOM 703 O O . THR A 1 87 ? 25.576 3.329 -8.778 1.00 93.00 87 THR A O 1
ATOM 706 N N . LYS A 1 88 ? 26.323 1.222 -8.601 1.00 94.62 88 LYS A N 1
ATOM 707 C CA . LYS A 1 88 ? 27.702 1.537 -8.155 1.00 94.62 88 LYS A CA 1
ATOM 708 C C . LYS A 1 88 ? 28.728 1.066 -9.183 1.00 94.62 88 LYS A C 1
ATOM 710 O O . LYS A 1 88 ? 28.526 0.018 -9.788 1.00 94.62 88 LYS A O 1
ATOM 715 N N . GLY A 1 89 ? 29.850 1.776 -9.300 1.00 95.12 89 GLY A N 1
ATOM 716 C CA . GLY A 1 89 ? 30.895 1.465 -10.282 1.00 95.12 89 GLY A CA 1
ATOM 717 C C . GLY A 1 89 ? 30.419 1.699 -11.717 1.00 95.12 89 GLY A C 1
ATOM 718 O O . GLY A 1 89 ? 30.715 0.904 -12.605 1.00 95.12 89 GLY A O 1
ATOM 719 N N . VAL A 1 90 ? 29.599 2.733 -11.908 1.00 96.44 90 VAL A N 1
ATOM 720 C CA . VAL A 1 90 ? 28.998 3.096 -13.189 1.00 96.44 90 VAL A CA 1
ATOM 721 C C . VAL A 1 90 ? 29.971 3.964 -13.978 1.00 96.44 90 VAL A C 1
ATOM 723 O O . VAL A 1 90 ? 30.460 4.970 -13.472 1.00 96.44 90 VAL A O 1
ATOM 726 N N . THR A 1 91 ? 30.203 3.594 -15.234 1.00 96.12 91 THR A N 1
ATOM 727 C CA . THR A 1 91 ? 30.937 4.394 -16.218 1.00 96.12 91 THR A CA 1
ATOM 728 C C . THR A 1 91 ? 29.991 4.815 -17.333 1.00 96.12 91 THR A C 1
ATOM 730 O O . THR A 1 91 ? 29.315 3.972 -17.929 1.00 96.12 91 THR A O 1
ATOM 733 N N . GLU A 1 92 ? 29.954 6.105 -17.643 1.00 96.62 92 GLU A N 1
ATOM 734 C CA . GLU A 1 92 ? 29.234 6.619 -18.805 1.00 96.62 92 GLU A CA 1
ATOM 735 C C . GLU A 1 92 ? 30.088 6.480 -20.068 1.00 96.62 92 GLU A C 1
ATOM 737 O O . GLU A 1 92 ? 31.244 6.889 -20.098 1.00 96.62 92 GLU A O 1
ATOM 742 N N . LEU A 1 93 ? 29.530 5.857 -21.106 1.00 96.31 93 LEU A N 1
ATOM 743 C CA . LEU A 1 93 ? 30.203 5.667 -22.396 1.00 96.31 93 LEU A CA 1
ATOM 744 C C . LEU A 1 93 ? 29.830 6.764 -23.401 1.00 96.31 93 LEU A C 1
ATOM 746 O O . LEU A 1 93 ? 30.602 7.079 -24.300 1.00 96.31 93 LEU A O 1
ATOM 750 N N . SER A 1 94 ? 28.608 7.275 -23.284 1.00 97.00 94 SER A N 1
ATOM 751 C CA . SER A 1 94 ? 28.014 8.383 -24.037 1.00 97.00 94 SER A CA 1
ATOM 752 C C . SER A 1 94 ? 26.725 8.793 -23.307 1.00 97.00 94 SER A C 1
ATOM 754 O O . SER A 1 94 ? 26.255 7.993 -22.491 1.00 97.00 94 SER A O 1
ATOM 756 N N . PRO A 1 95 ? 26.093 9.940 -23.624 1.00 95.38 95 PRO A N 1
ATOM 757 C CA . PRO A 1 95 ? 24.845 10.345 -22.976 1.00 95.38 95 PRO A CA 1
ATOM 758 C C . PRO A 1 95 ? 23.804 9.213 -22.941 1.00 95.38 95 PRO A C 1
ATOM 760 O O . PRO A 1 95 ? 23.498 8.590 -23.960 1.00 95.38 95 PRO A O 1
ATOM 763 N N . GLY A 1 96 ? 23.331 8.895 -21.739 1.00 94.38 96 GLY A N 1
ATOM 764 C CA . GLY A 1 96 ? 22.379 7.837 -21.389 1.00 94.38 96 GLY A CA 1
ATOM 765 C C . GLY A 1 96 ? 22.934 6.412 -21.427 1.00 94.38 96 GLY A C 1
ATOM 766 O O . GLY A 1 96 ? 22.298 5.486 -20.918 1.00 94.38 96 GLY A O 1
ATOM 767 N N . ARG A 1 97 ? 24.107 6.190 -22.026 1.00 97.44 97 ARG A N 1
ATOM 768 C CA . ARG A 1 97 ? 24.686 4.860 -22.226 1.00 97.44 97 ARG A CA 1
ATOM 769 C C . ARG A 1 97 ? 25.676 4.545 -21.118 1.00 97.44 97 ARG A C 1
ATOM 771 O O . ARG A 1 97 ? 26.843 4.930 -21.169 1.00 97.44 97 ARG A O 1
ATOM 778 N N . ILE A 1 98 ? 25.217 3.766 -20.151 1.00 95.88 98 ILE A N 1
ATOM 779 C CA . ILE A 1 98 ? 25.981 3.437 -18.952 1.00 95.88 98 ILE A CA 1
ATOM 780 C C . ILE A 1 98 ? 26.470 1.992 -18.976 1.00 95.88 98 ILE A C 1
ATOM 782 O O . ILE A 1 98 ? 25.827 1.090 -19.520 1.00 95.88 98 ILE A O 1
ATOM 786 N N . SER A 1 99 ? 27.624 1.771 -18.366 1.00 95.19 99 SER A N 1
ATOM 787 C CA . SER A 1 99 ? 28.284 0.480 -18.266 1.00 95.19 99 SER A CA 1
ATOM 788 C C . SER A 1 99 ? 28.596 0.196 -16.804 1.00 95.19 99 SER A C 1
ATOM 790 O O . SER A 1 99 ? 29.153 1.048 -16.118 1.00 95.19 99 SER A O 1
ATOM 792 N N . VAL A 1 100 ? 28.233 -0.990 -16.321 1.00 95.06 100 VAL A N 1
ATOM 793 C CA . VAL A 1 100 ? 28.425 -1.372 -14.918 1.00 95.06 100 VAL A CA 1
ATOM 794 C C . VAL A 1 100 ? 28.699 -2.866 -14.793 1.00 95.06 100 VAL A C 1
ATOM 796 O O . VAL A 1 100 ? 28.136 -3.682 -15.530 1.00 95.06 100 VAL A O 1
ATOM 799 N N . ARG A 1 101 ? 29.539 -3.248 -13.829 1.00 93.00 101 ARG A N 1
ATOM 800 C CA . ARG A 1 101 ? 29.678 -4.649 -13.422 1.00 93.00 101 ARG A CA 1
ATOM 801 C C . ARG A 1 101 ? 28.440 -5.059 -12.628 1.00 93.00 101 ARG A C 1
ATOM 803 O O . ARG A 1 101 ? 28.283 -4.685 -11.470 1.00 93.00 101 ARG A O 1
ATOM 810 N N . TRP A 1 102 ? 27.563 -5.837 -13.252 1.00 92.06 102 TRP A N 1
ATOM 811 C CA . TRP A 1 102 ? 26.298 -6.262 -12.667 1.00 92.06 102 TRP A CA 1
ATOM 812 C C . TRP A 1 102 ? 25.990 -7.714 -13.037 1.00 92.06 102 TRP A C 1
ATOM 814 O O . TRP A 1 102 ? 25.587 -8.045 -14.151 1.00 92.06 102 TRP A O 1
ATOM 824 N N . LYS A 1 103 ? 26.177 -8.597 -12.055 1.00 88.62 103 LYS A N 1
ATOM 825 C CA . LYS A 1 103 ? 25.922 -10.032 -12.167 1.00 88.62 103 LYS A CA 1
ATOM 826 C C . LYS A 1 103 ? 24.440 -10.341 -12.017 1.00 88.62 103 LYS A C 1
ATOM 828 O O . LYS A 1 103 ? 23.934 -10.427 -10.902 1.00 88.62 103 LYS A O 1
ATOM 833 N N . ASN A 1 104 ? 23.757 -10.577 -13.132 1.00 88.12 104 ASN A N 1
ATOM 834 C CA . ASN A 1 104 ? 22.418 -11.156 -13.118 1.00 88.12 104 ASN A CA 1
ATOM 835 C C . ASN A 1 104 ? 22.157 -11.957 -14.403 1.00 88.12 104 ASN A C 1
ATOM 837 O O . ASN A 1 104 ? 22.004 -11.390 -15.480 1.00 88.12 104 ASN A O 1
ATOM 841 N N . LYS A 1 105 ? 22.093 -13.290 -14.278 1.00 86.19 105 LYS A N 1
ATOM 842 C CA . LYS A 1 105 ? 21.941 -14.216 -15.415 1.00 86.19 105 LYS A CA 1
ATOM 843 C C . LYS A 1 105 ? 20.586 -14.112 -16.125 1.00 86.19 105 LYS A C 1
ATOM 845 O O . LYS A 1 105 ? 20.462 -14.606 -17.238 1.00 86.19 105 LYS A O 1
ATOM 850 N N . LYS A 1 106 ? 19.579 -13.505 -15.486 1.00 85.44 106 LYS A N 1
ATOM 851 C CA . LYS A 1 106 ? 18.232 -13.330 -16.054 1.00 85.44 106 LYS A CA 1
ATOM 852 C C . LYS A 1 106 ? 18.134 -12.103 -16.963 1.00 85.44 106 LYS A C 1
ATOM 854 O O . LYS A 1 106 ? 17.119 -11.918 -17.623 1.00 85.44 106 LYS A O 1
ATOM 859 N N . LEU A 1 107 ? 19.163 -11.254 -16.984 1.00 89.81 107 LEU A N 1
ATOM 860 C CA . LEU A 1 107 ? 19.194 -10.065 -17.826 1.00 89.81 107 LEU A CA 1
ATOM 861 C C . LEU A 1 107 ? 19.815 -10.413 -19.172 1.00 89.81 107 LEU A C 1
ATOM 863 O O . LEU A 1 107 ? 20.964 -10.847 -19.240 1.00 89.81 107 LEU A O 1
ATOM 867 N N . LEU A 1 108 ? 19.054 -10.197 -20.238 1.00 92.00 108 LEU A N 1
ATOM 868 C CA . LEU A 1 108 ? 19.475 -10.411 -21.616 1.00 92.00 108 LEU A CA 1
ATOM 869 C C . LEU A 1 108 ? 19.421 -9.077 -22.374 1.00 92.00 108 LEU A C 1
ATOM 871 O O . LEU A 1 108 ? 18.722 -8.152 -21.950 1.00 92.00 108 LEU A O 1
ATOM 875 N N . PRO A 1 109 ? 20.144 -8.931 -23.498 1.00 94.12 109 PRO A N 1
ATOM 876 C CA . PRO A 1 109 ? 19.907 -7.818 -24.410 1.00 94.12 109 PRO A CA 1
ATOM 877 C C . PRO A 1 109 ? 18.413 -7.686 -24.740 1.00 94.12 109 PRO A C 1
ATOM 879 O O . PRO A 1 109 ? 17.755 -8.668 -25.067 1.00 94.12 109 PRO A O 1
ATOM 882 N N . GLY A 1 110 ? 17.879 -6.473 -24.629 1.00 93.88 110 GLY A N 1
ATOM 883 C CA . GLY A 1 110 ? 16.458 -6.172 -24.792 1.00 93.88 110 GLY A CA 1
ATOM 884 C C . GLY A 1 110 ? 15.661 -6.124 -23.487 1.00 93.88 110 GLY A C 1
ATOM 885 O O . GLY A 1 110 ? 14.633 -5.455 -23.470 1.00 93.88 110 GLY A O 1
ATOM 886 N N . THR A 1 111 ? 16.122 -6.740 -22.390 1.00 96.50 111 THR A N 1
ATOM 887 C CA . THR A 1 111 ? 15.433 -6.636 -21.093 1.00 96.50 111 THR A CA 1
ATOM 888 C C . THR A 1 111 ? 15.312 -5.171 -20.666 1.00 96.50 111 THR A C 1
ATOM 890 O O . THR A 1 111 ? 16.268 -4.399 -20.773 1.00 96.50 111 THR A O 1
ATOM 893 N N . VAL A 1 112 ? 14.143 -4.786 -20.157 1.00 96.75 112 VAL A N 1
ATOM 894 C CA . VAL A 1 112 ? 13.882 -3.435 -19.646 1.00 96.75 112 VAL A CA 1
ATOM 895 C C . VAL A 1 112 ? 13.804 -3.479 -18.134 1.00 96.75 112 VAL A C 1
ATOM 897 O O . VAL A 1 112 ? 13.121 -4.331 -17.582 1.00 96.75 112 VAL A O 1
ATOM 900 N N . ILE A 1 113 ? 14.499 -2.580 -17.447 1.00 96.75 113 ILE A N 1
ATOM 901 C CA . ILE A 1 113 ? 14.499 -2.526 -15.984 1.00 96.75 113 ILE A CA 1
ATOM 902 C C . ILE A 1 113 ? 13.805 -1.253 -15.540 1.00 96.75 113 ILE A C 1
ATOM 904 O O . ILE A 1 113 ? 14.283 -0.166 -15.859 1.00 96.75 113 ILE A O 1
ATOM 908 N N . ALA A 1 114 ? 12.731 -1.375 -14.763 1.00 95.31 114 ALA A N 1
ATOM 909 C CA . ALA A 1 114 ? 12.222 -0.263 -13.969 1.00 95.31 114 ALA A CA 1
ATOM 910 C C . ALA A 1 114 ? 12.982 -0.234 -12.638 1.00 95.31 114 ALA A C 1
ATOM 912 O O . ALA A 1 114 ? 12.874 -1.179 -11.855 1.00 95.31 114 ALA A O 1
ATOM 913 N N . MET A 1 115 ? 13.771 0.811 -12.386 1.00 94.19 115 MET A N 1
ATOM 914 C CA . MET A 1 115 ? 14.519 0.948 -11.137 1.00 94.19 115 MET A CA 1
ATOM 915 C C . MET A 1 115 ? 13.703 1.679 -10.065 1.00 94.19 115 MET A C 1
ATOM 917 O O . MET A 1 115 ? 12.906 2.571 -10.361 1.00 94.19 115 MET A O 1
ATOM 921 N N . ARG A 1 116 ? 13.923 1.300 -8.805 1.00 92.62 116 ARG A N 1
ATOM 922 C CA . ARG A 1 116 ? 13.130 1.706 -7.640 1.00 92.62 116 ARG A CA 1
ATOM 923 C C . ARG A 1 116 ? 14.032 2.020 -6.443 1.00 92.62 116 ARG A C 1
ATOM 925 O O . ARG A 1 116 ? 15.123 1.464 -6.307 1.00 92.62 116 ARG A O 1
ATOM 932 N N . SER A 1 117 ? 13.567 2.907 -5.567 1.00 86.44 117 SER A N 1
ATOM 933 C CA . SER A 1 117 ? 14.299 3.380 -4.378 1.00 86.44 117 SER A CA 1
ATOM 934 C C . SER A 1 117 ? 13.580 3.124 -3.050 1.00 86.44 117 SER A C 1
ATOM 936 O O . SER A 1 117 ? 14.227 3.161 -2.009 1.00 86.44 117 SER A O 1
ATOM 938 N N . GLY A 1 118 ? 12.268 2.854 -3.068 1.00 84.81 118 GLY A N 1
ATOM 939 C CA . GLY A 1 118 ? 11.465 2.547 -1.877 1.00 84.81 118 GLY A CA 1
ATOM 940 C C . GLY A 1 118 ? 10.474 3.643 -1.454 1.00 84.81 118 GLY A C 1
ATOM 941 O O . GLY A 1 118 ? 9.304 3.301 -1.261 1.00 84.81 118 GLY A O 1
ATOM 942 N N . PRO A 1 119 ? 10.878 4.925 -1.313 1.00 87.69 119 PRO A N 1
ATOM 943 C CA . PRO A 1 119 ? 9.968 6.025 -0.990 1.00 87.69 119 PRO A CA 1
ATOM 944 C C . PRO A 1 119 ? 8.744 6.120 -1.914 1.00 87.69 119 PRO A C 1
ATOM 946 O O . PRO A 1 119 ? 8.804 5.782 -3.094 1.00 87.69 119 PRO A O 1
ATOM 949 N N . ARG A 1 120 ? 7.622 6.586 -1.349 1.00 90.44 120 ARG A N 1
ATOM 950 C CA . ARG A 1 120 ? 6.306 6.699 -2.011 1.00 90.44 120 ARG A CA 1
ATOM 951 C C . ARG A 1 120 ? 5.699 8.100 -1.785 1.00 90.44 120 ARG A C 1
ATOM 953 O O . ARG A 1 120 ? 4.644 8.199 -1.161 1.00 90.44 120 ARG A O 1
ATOM 960 N N . PRO A 1 121 ? 6.390 9.187 -2.175 1.00 88.12 121 PRO A N 1
ATOM 961 C CA . PRO A 1 121 ? 6.049 10.545 -1.745 1.00 88.12 121 PRO A CA 1
ATOM 962 C C . PRO A 1 121 ? 4.777 11.119 -2.381 1.00 88.12 121 PRO A C 1
ATOM 964 O O . PRO A 1 121 ? 4.218 12.074 -1.848 1.00 88.12 121 PRO A O 1
ATOM 967 N N . SER A 1 122 ? 4.328 10.591 -3.524 1.00 90.19 122 SER A N 1
ATOM 968 C CA . SER A 1 122 ? 3.273 11.224 -4.319 1.00 90.19 122 SER A CA 1
ATOM 969 C C . SER A 1 122 ? 2.278 10.183 -4.845 1.00 90.19 122 SER A C 1
ATOM 971 O O . SER A 1 122 ? 2.471 9.647 -5.943 1.00 90.19 122 SER A O 1
ATOM 973 N N . PRO A 1 123 ? 1.220 9.856 -4.073 1.00 94.00 123 PRO A N 1
ATOM 974 C CA . PRO A 1 123 ? 0.111 9.071 -4.599 1.00 94.00 123 PRO A CA 1
ATOM 975 C C . PRO A 1 123 ? -0.637 9.855 -5.688 1.00 94.00 123 PRO A C 1
ATOM 977 O O . PRO A 1 123 ? -0.651 11.085 -5.677 1.00 94.00 123 PRO A O 1
ATOM 980 N N . GLY A 1 124 ? -1.283 9.152 -6.619 1.00 94.75 124 GLY A N 1
ATOM 981 C CA . GLY A 1 124 ? -2.051 9.786 -7.696 1.00 94.75 124 GLY A CA 1
ATOM 982 C C . GLY A 1 124 ? -3.282 10.523 -7.167 1.00 94.75 124 GLY A C 1
ATOM 983 O O . GLY A 1 124 ? -3.538 11.667 -7.535 1.00 94.75 124 GLY A O 1
ATOM 984 N N . ILE A 1 125 ? -4.025 9.873 -6.272 1.00 97.06 125 ILE A N 1
ATOM 985 C CA . ILE A 1 125 ? -5.159 10.445 -5.545 1.00 97.06 125 ILE A CA 1
ATOM 986 C C . ILE A 1 125 ? -4.990 10.108 -4.070 1.00 97.06 125 ILE A C 1
ATOM 988 O O . ILE A 1 125 ? -4.815 8.941 -3.716 1.00 97.06 125 ILE A O 1
ATOM 992 N N . PHE A 1 126 ? -5.082 11.122 -3.215 1.00 96.50 126 PHE A N 1
ATOM 993 C CA . PHE A 1 126 ? -5.092 10.954 -1.769 1.00 96.50 126 PHE A CA 1
ATOM 994 C C . PHE A 1 126 ? -6.440 11.381 -1.194 1.00 96.50 126 PHE A C 1
ATOM 996 O O . PHE A 1 126 ? -6.912 12.486 -1.458 1.00 96.50 126 PHE A O 1
ATOM 1003 N N . ILE A 1 127 ? -7.061 10.497 -0.417 1.00 97.56 127 ILE A N 1
ATOM 1004 C CA . ILE A 1 127 ? -8.341 10.737 0.247 1.00 97.56 127 ILE A CA 1
ATOM 1005 C C . ILE A 1 127 ? -8.145 10.497 1.735 1.00 97.56 127 ILE A C 1
ATOM 1007 O O . ILE A 1 127 ? -7.772 9.404 2.148 1.00 97.56 127 ILE A O 1
ATOM 1011 N N . HIS A 1 128 ? -8.404 11.514 2.545 1.00 96.19 128 HIS A N 1
ATOM 1012 C CA . HIS A 1 128 ? -8.185 11.455 3.983 1.00 96.19 128 HIS A CA 1
ATOM 1013 C C . HIS A 1 128 ? -9.388 12.031 4.718 1.00 96.19 128 HIS A C 1
ATOM 1015 O O . HIS A 1 128 ? -9.858 13.109 4.354 1.00 96.19 128 HIS A O 1
ATOM 1021 N N . LYS A 1 129 ? -9.882 11.326 5.745 1.00 95.81 129 LYS A N 1
ATOM 1022 C CA . LYS A 1 129 ? -11.029 11.768 6.565 1.00 95.81 129 LYS A CA 1
ATOM 1023 C C . LYS A 1 129 ? -12.274 12.109 5.729 1.00 95.81 129 LYS A C 1
ATOM 1025 O O . LYS A 1 129 ? -12.990 13.067 6.013 1.00 95.81 129 LYS A O 1
ATOM 1030 N N . GLY A 1 130 ? -12.512 11.331 4.670 1.00 95.50 130 GLY A N 1
ATOM 1031 C CA . GLY A 1 130 ? -13.632 11.514 3.749 1.00 95.50 130 GLY A CA 1
ATOM 1032 C C . GLY A 1 130 ? -14.882 10.721 4.132 1.00 95.50 130 GLY A C 1
ATOM 1033 O O . GLY A 1 130 ? -14.847 9.817 4.969 1.00 95.50 130 GLY A O 1
ATOM 1034 N N . LYS A 1 131 ? -15.994 11.023 3.457 1.00 97.62 131 LYS A N 1
ATOM 1035 C CA . LYS A 1 131 ? -17.245 10.268 3.555 1.00 97.62 131 LYS A CA 1
ATOM 1036 C C . LYS A 1 131 ? -17.970 10.231 2.212 1.00 97.62 131 LYS A C 1
ATOM 1038 O O . LYS A 1 131 ? -18.058 11.257 1.544 1.00 97.62 131 LYS A O 1
ATOM 1043 N N . ASP A 1 132 ? -18.525 9.073 1.860 1.00 98.12 132 ASP A N 1
ATOM 1044 C CA . ASP A 1 132 ? -19.370 8.863 0.677 1.00 98.12 132 ASP A CA 1
ATOM 1045 C C . ASP A 1 132 ? -18.683 9.328 -0.626 1.00 98.12 132 ASP A C 1
ATOM 1047 O O . ASP A 1 132 ? -19.177 10.180 -1.368 1.00 98.12 132 ASP A O 1
ATOM 1051 N N . ILE A 1 133 ? -17.519 8.747 -0.908 1.00 98.19 133 ILE A N 1
ATOM 1052 C CA . ILE A 1 133 ? -16.665 9.090 -2.050 1.00 98.19 133 ILE A CA 1
ATOM 1053 C C . ILE A 1 133 ? -17.074 8.290 -3.287 1.00 98.19 133 ILE A C 1
ATOM 1055 O O . ILE A 1 133 ? -17.222 7.073 -3.219 1.00 98.19 133 ILE A O 1
ATOM 1059 N N . SER A 1 134 ? -17.232 8.943 -4.441 1.00 98.12 134 SER A N 1
ATOM 1060 C CA . SER A 1 134 ? -17.511 8.275 -5.722 1.00 98.12 134 SER A CA 1
ATOM 1061 C C . SER A 1 134 ? -16.492 8.668 -6.800 1.00 98.12 134 SER A C 1
ATOM 1063 O O . SER A 1 134 ? -16.326 9.851 -7.096 1.00 98.12 134 SER A O 1
ATOM 1065 N N . LEU A 1 135 ? -15.823 7.675 -7.392 1.00 97.50 135 LEU A N 1
ATOM 1066 C CA . LEU A 1 135 ? -14.863 7.829 -8.488 1.00 97.50 135 LEU A CA 1
ATOM 1067 C C . LEU A 1 135 ? -15.354 7.039 -9.705 1.00 97.50 135 LEU A C 1
ATOM 1069 O O . LEU A 1 135 ? -15.420 5.811 -9.668 1.00 97.50 135 LEU A O 1
ATOM 1073 N N . GLU A 1 136 ? -15.694 7.740 -10.781 1.00 97.94 136 GLU A N 1
ATOM 1074 C CA . GLU A 1 136 ? -16.279 7.140 -11.982 1.00 97.94 136 GLU A CA 1
ATOM 1075 C C . GLU A 1 136 ? -15.409 7.409 -13.212 1.00 97.94 136 GLU A C 1
ATOM 1077 O O . GLU A 1 136 ? -15.083 8.553 -13.522 1.00 97.94 136 GLU A O 1
ATOM 1082 N N . HIS A 1 137 ? -15.011 6.358 -13.928 1.00 97.00 137 HIS A N 1
ATOM 1083 C CA . HIS A 1 137 ? -14.194 6.465 -15.147 1.00 97.00 137 HIS A CA 1
ATOM 1084 C C . HIS A 1 137 ? -12.906 7.293 -14.970 1.00 97.00 137 HIS A C 1
ATOM 1086 O O . HIS A 1 137 ? -12.459 7.990 -15.883 1.00 97.00 137 HIS A O 1
ATOM 1092 N N . VAL A 1 138 ? -12.308 7.230 -13.779 1.00 97.88 138 VAL A N 1
ATOM 1093 C CA . VAL A 1 138 ? -11.045 7.906 -13.469 1.00 97.88 138 VAL A CA 1
ATOM 1094 C C . VAL A 1 138 ? -9.875 7.015 -13.879 1.00 97.88 138 VAL A C 1
ATOM 1096 O O . VAL A 1 138 ? -9.857 5.828 -13.557 1.00 97.88 138 VAL A O 1
ATOM 1099 N N . LYS A 1 139 ? -8.882 7.586 -14.563 1.00 97.69 139 LYS A N 1
ATOM 1100 C CA . LYS A 1 139 ? -7.675 6.880 -15.009 1.00 97.69 139 LYS A CA 1
ATOM 1101 C C . LYS A 1 139 ? -6.428 7.502 -14.396 1.00 97.69 139 LYS A C 1
ATOM 1103 O O . LYS A 1 139 ? -6.163 8.684 -14.594 1.00 97.69 139 LYS A O 1
ATOM 1108 N N . VAL A 1 140 ? -5.634 6.697 -13.704 1.00 97.19 140 VAL A N 1
ATOM 1109 C CA . VAL A 1 140 ? -4.309 7.072 -13.205 1.00 97.19 140 VAL A CA 1
ATOM 1110 C C . VAL A 1 140 ? -3.262 6.399 -14.078 1.00 97.19 140 VAL A C 1
ATOM 1112 O O . VAL A 1 140 ? -3.174 5.174 -14.143 1.00 97.19 140 VAL A O 1
ATOM 1115 N N . HIS A 1 141 ? -2.454 7.206 -14.760 1.00 95.69 141 HIS A N 1
ATOM 1116 C CA . HIS A 1 141 ? -1.433 6.695 -15.670 1.00 95.69 141 HIS A CA 1
ATOM 1117 C C . HIS A 1 141 ? -0.052 6.572 -15.036 1.00 95.69 141 HIS A C 1
ATOM 1119 O O . HIS A 1 141 ? 0.817 5.933 -15.632 1.00 95.69 141 HIS A O 1
ATOM 1125 N N . TYR A 1 142 ? 0.179 7.232 -13.896 1.00 93.50 142 TYR A N 1
ATOM 1126 C CA . TYR A 1 142 ? 1.388 7.105 -13.081 1.00 93.50 142 TYR A CA 1
ATOM 1127 C C . TYR A 1 142 ? 1.230 7.743 -11.709 1.00 93.50 142 TYR A C 1
ATOM 1129 O O . TYR A 1 142 ? 0.557 8.764 -11.585 1.00 93.50 142 TYR A O 1
ATOM 1137 N N . ALA A 1 143 ? 1.927 7.183 -10.723 1.00 92.88 143 ALA A N 1
ATOM 1138 C CA . ALA A 1 143 ? 2.172 7.809 -9.431 1.00 92.88 143 ALA A CA 1
ATOM 1139 C C . ALA A 1 143 ? 3.527 7.357 -8.868 1.00 92.88 143 ALA A C 1
ATOM 1141 O O . ALA A 1 143 ? 3.893 6.180 -8.969 1.00 92.88 143 ALA A O 1
ATOM 1142 N N . GLU A 1 144 ? 4.246 8.276 -8.221 1.00 90.31 144 GLU A N 1
ATOM 1143 C CA . GLU A 1 144 ? 5.442 7.970 -7.429 1.00 90.31 144 GLU A CA 1
ATOM 1144 C C . GLU A 1 144 ? 5.015 7.523 -6.021 1.00 90.31 144 GLU A C 1
ATOM 1146 O O . GLU A 1 144 ? 5.272 8.157 -4.997 1.00 90.31 144 GLU A O 1
ATOM 1151 N N . GLY A 1 145 ? 4.249 6.439 -6.001 1.00 93.19 145 GLY A N 1
ATOM 1152 C CA . GLY A 1 145 ? 3.536 5.931 -4.845 1.00 93.19 145 GLY A CA 1
ATOM 1153 C C . GLY A 1 145 ? 2.357 5.089 -5.308 1.00 93.19 145 GLY A C 1
ATOM 1154 O O . GLY A 1 145 ? 2.452 4.391 -6.320 1.00 93.19 145 GLY A O 1
ATOM 1155 N N . MET A 1 146 ? 1.260 5.152 -4.560 1.00 97.12 146 MET A N 1
ATOM 1156 C CA . MET A 1 146 ? 0.028 4.420 -4.862 1.00 97.12 146 MET A CA 1
ATOM 1157 C C . MET A 1 146 ? -0.833 5.173 -5.882 1.00 97.12 146 MET A C 1
ATOM 1159 O O . MET A 1 146 ? -0.790 6.400 -5.944 1.00 97.12 146 MET A O 1
ATOM 1163 N N . GLY A 1 147 ? -1.646 4.468 -6.668 1.00 97.75 147 GLY A N 1
ATOM 1164 C CA . GLY A 1 147 ? -2.596 5.107 -7.587 1.00 97.75 147 GLY A CA 1
ATOM 1165 C C . GLY A 1 147 ? -3.678 5.883 -6.833 1.00 97.75 147 GLY A C 1
ATOM 1166 O O . GLY A 1 147 ? -3.832 7.088 -7.024 1.00 97.75 147 GLY A O 1
ATOM 1167 N N . LEU A 1 148 ? -4.367 5.196 -5.926 1.00 98.56 148 LEU A N 1
ATOM 1168 C CA . LEU A 1 148 ? -5.294 5.754 -4.947 1.00 98.56 148 LEU A CA 1
ATOM 1169 C C . LEU A 1 148 ? -4.865 5.318 -3.545 1.00 98.56 148 LEU A C 1
ATOM 1171 O O . LEU A 1 148 ? -4.796 4.123 -3.271 1.00 98.56 148 LEU A O 1
ATOM 1175 N N . LEU A 1 149 ? -4.647 6.280 -2.653 1.00 98.25 149 LEU A N 1
ATOM 1176 C CA . LEU A 1 149 ? -4.483 6.050 -1.221 1.00 98.25 149 LEU A CA 1
ATOM 1177 C C . LEU A 1 149 ? -5.661 6.684 -0.481 1.00 98.25 149 LEU A C 1
ATOM 1179 O O . LEU A 1 149 ? -5.830 7.902 -0.506 1.00 98.25 149 LEU A O 1
ATOM 1183 N N . ALA A 1 150 ? -6.459 5.862 0.190 1.00 98.25 150 ALA A N 1
ATOM 1184 C CA . ALA A 1 150 ? -7.534 6.305 1.059 1.00 98.25 150 ALA A CA 1
ATOM 1185 C C . ALA A 1 150 ? -7.236 5.937 2.514 1.00 98.25 150 ALA A C 1
ATOM 1187 O O . ALA A 1 150 ? -6.887 4.800 2.837 1.00 98.25 150 ALA A O 1
ATOM 1188 N N . GLN A 1 151 ? -7.385 6.916 3.396 1.00 97.38 151 GLN A N 1
ATOM 1189 C CA . GLN A 1 151 ? -7.152 6.780 4.824 1.00 97.38 151 GLN A CA 1
ATOM 1190 C C . GLN A 1 151 ? -8.327 7.360 5.600 1.00 97.38 151 GLN A C 1
ATOM 1192 O O . GLN A 1 151 ? -8.850 8.423 5.253 1.00 97.38 151 GLN A O 1
ATOM 1197 N N . LEU A 1 152 ? -8.732 6.679 6.669 1.00 97.06 152 LEU A N 1
ATOM 1198 C CA . LEU A 1 152 ? -9.726 7.185 7.622 1.00 97.06 152 LEU A CA 1
ATOM 1199 C C . LEU A 1 152 ? -11.041 7.627 6.959 1.00 97.06 152 LEU A C 1
ATOM 1201 O O . LEU A 1 152 ? -11.579 8.683 7.277 1.00 97.06 152 LEU A O 1
ATOM 1205 N N . THR A 1 153 ? -11.510 6.878 5.963 1.00 98.19 153 THR A N 1
ATOM 1206 C CA . THR A 1 153 ? -12.611 7.301 5.090 1.00 98.19 153 THR A CA 1
ATOM 1207 C C . THR A 1 153 ? -13.781 6.323 5.157 1.00 98.19 153 THR A C 1
ATOM 1209 O O . THR A 1 153 ? -13.601 5.105 5.097 1.00 98.19 153 THR A O 1
ATOM 1212 N N . GLU A 1 154 ? -14.994 6.868 5.251 1.00 98.50 154 GLU A N 1
ATOM 1213 C CA . GLU A 1 154 ? -16.245 6.110 5.225 1.00 98.50 154 GLU A CA 1
ATOM 1214 C C . GLU A 1 154 ? -16.781 6.005 3.796 1.00 98.50 154 GLU A C 1
ATOM 1216 O O . GLU A 1 154 ? -16.986 7.029 3.151 1.00 98.50 154 GLU A O 1
ATOM 1221 N N . ASN A 1 155 ? -17.118 4.797 3.344 1.00 98.75 155 ASN A N 1
ATOM 1222 C CA . ASN A 1 155 ? -17.798 4.522 2.070 1.00 98.75 155 ASN A CA 1
ATOM 1223 C C . ASN A 1 155 ? -17.087 5.055 0.811 1.00 98.75 155 ASN A C 1
ATOM 1225 O O . ASN A 1 155 ? -17.097 6.250 0.509 1.00 98.75 155 ASN A O 1
ATOM 1229 N N . ILE A 1 156 ? -16.550 4.143 0.001 1.00 98.81 156 ILE A N 1
ATOM 1230 C CA . ILE A 1 156 ? -15.842 4.479 -1.237 1.00 98.81 156 ILE A CA 1
ATOM 1231 C C . ILE A 1 156 ? -16.392 3.629 -2.377 1.00 98.81 156 ILE A C 1
ATOM 1233 O O . ILE A 1 156 ? -16.440 2.404 -2.295 1.00 98.81 156 ILE A O 1
ATOM 1237 N N . TYR A 1 157 ? -16.798 4.291 -3.454 1.00 98.75 157 TYR A N 1
ATOM 1238 C CA . TYR A 1 157 ? -17.412 3.678 -4.623 1.00 98.75 157 TYR A CA 1
ATOM 1239 C C . TYR A 1 157 ? -16.578 3.994 -5.861 1.00 98.75 157 TYR A C 1
ATOM 1241 O O . TYR A 1 157 ? -16.382 5.160 -6.201 1.00 98.75 157 TYR A O 1
ATOM 1249 N N . MET A 1 158 ? -16.102 2.958 -6.539 1.00 98.75 158 MET A N 1
ATOM 1250 C CA . MET A 1 158 ? -15.299 3.051 -7.751 1.00 98.75 158 MET A CA 1
ATOM 1251 C C . MET A 1 158 ? -15.970 2.256 -8.872 1.00 98.75 158 MET A C 1
ATOM 1253 O O . MET A 1 158 ? -16.186 1.051 -8.736 1.00 98.75 158 MET A O 1
ATOM 1257 N N . ASP A 1 159 ? -16.298 2.935 -9.972 1.00 98.62 159 ASP A N 1
ATOM 1258 C CA . ASP A 1 159 ? -16.862 2.335 -11.188 1.00 98.62 159 ASP A CA 1
ATOM 1259 C C . ASP A 1 159 ? -16.015 2.748 -12.394 1.00 98.62 159 ASP A C 1
ATOM 1261 O O . ASP A 1 159 ? -15.927 3.928 -12.732 1.00 98.62 159 ASP A O 1
ATOM 1265 N N . GLY A 1 160 ? -15.310 1.800 -13.006 1.00 98.25 160 GLY A N 1
ATOM 1266 C CA . GLY A 1 160 ? -14.379 2.103 -14.093 1.00 98.25 160 GLY A CA 1
ATOM 1267 C C . GLY A 1 160 ? -13.108 2.835 -13.650 1.00 98.25 160 GLY A C 1
ATOM 1268 O O . GLY A 1 160 ? -12.411 3.404 -14.495 1.00 98.25 160 GLY A O 1
ATOM 1269 N N . PHE A 1 161 ? -12.787 2.846 -12.350 1.00 98.69 161 PHE A N 1
ATOM 1270 C CA . PHE A 1 161 ? -11.509 3.369 -11.861 1.00 98.69 161 PHE A CA 1
ATOM 1271 C C . PHE A 1 161 ? -10.365 2.489 -12.366 1.00 98.69 161 PHE A C 1
ATOM 1273 O O . PHE A 1 161 ? -10.393 1.273 -12.190 1.00 98.69 161 PHE A O 1
ATOM 1280 N N . SER A 1 162 ? -9.362 3.095 -12.994 1.00 98.56 162 SER A N 1
ATOM 1281 C CA . SER A 1 162 ? -8.289 2.359 -13.656 1.00 98.56 162 SER A CA 1
ATOM 1282 C C . SER A 1 162 ? -6.915 2.917 -13.314 1.00 98.56 162 SER A C 1
ATOM 1284 O O . SER A 1 162 ? -6.700 4.127 -13.325 1.00 98.56 162 SER A O 1
ATOM 1286 N N . VAL A 1 163 ? -5.963 2.019 -13.085 1.00 98.38 163 VAL A N 1
ATOM 1287 C CA . VAL A 1 163 ? -4.531 2.314 -13.053 1.00 98.38 163 VAL A CA 1
ATOM 1288 C C . VAL A 1 163 ? -3.922 1.603 -14.249 1.00 98.38 163 VAL A C 1
ATOM 1290 O O . VAL A 1 163 ? -3.789 0.382 -14.238 1.00 98.38 163 VAL A O 1
ATOM 1293 N N . CYS A 1 164 ? -3.641 2.345 -15.320 1.00 97.25 164 CYS A N 1
ATOM 1294 C CA . CYS A 1 164 ? -3.332 1.741 -16.615 1.00 97.25 164 CYS A CA 1
ATOM 1295 C C . CYS A 1 164 ? -2.350 2.561 -17.450 1.00 97.25 164 CYS A C 1
ATOM 1297 O O . CYS A 1 164 ? -2.201 3.775 -17.274 1.00 97.25 164 CYS A O 1
ATOM 1299 N N . LEU A 1 165 ? -1.698 1.910 -18.414 1.00 94.44 165 LEU A N 1
ATOM 1300 C CA . LEU A 1 165 ? -0.885 2.619 -19.398 1.00 94.44 165 LEU A CA 1
ATOM 1301 C C . LEU A 1 165 ? -1.781 3.528 -20.260 1.00 94.44 165 LEU A C 1
ATOM 1303 O O . LEU A 1 165 ? -3.000 3.358 -20.334 1.00 94.44 165 LEU A O 1
ATOM 1307 N N . ARG A 1 166 ? -1.188 4.509 -20.948 1.00 92.25 166 ARG A N 1
ATOM 1308 C CA . ARG A 1 166 ? -1.922 5.445 -21.829 1.00 92.25 166 ARG A CA 1
ATOM 1309 C C . ARG A 1 166 ? -2.390 4.812 -23.148 1.00 92.25 166 ARG A C 1
ATOM 1311 O O . ARG A 1 166 ? -2.900 5.511 -24.017 1.00 92.25 166 ARG A O 1
ATOM 1318 N N . GLY A 1 167 ? -2.203 3.505 -23.313 1.00 89.69 167 GLY A N 1
ATOM 1319 C CA . GLY A 1 167 ? -2.504 2.750 -24.526 1.00 89.69 167 GLY A CA 1
ATOM 1320 C C . GLY A 1 167 ? -1.266 2.074 -25.116 1.00 89.69 167 GLY A C 1
ATOM 1321 O O . GLY A 1 167 ? -0.187 2.081 -24.523 1.00 89.69 167 GLY A O 1
ATOM 1322 N N . LYS A 1 168 ? -1.423 1.492 -26.312 1.00 87.00 168 LYS A N 1
ATOM 1323 C CA . LYS A 1 168 ? -0.399 0.656 -26.971 1.00 87.00 168 LYS A CA 1
ATOM 1324 C C . LYS A 1 168 ? 0.935 1.379 -27.203 1.00 87.00 168 LYS A C 1
ATOM 1326 O O . LYS A 1 168 ? 1.985 0.757 -27.104 1.00 87.00 168 LYS A O 1
ATOM 1331 N N . ASN A 1 169 ? 0.886 2.690 -27.443 1.00 89.38 169 ASN A N 1
ATOM 1332 C CA . ASN A 1 169 ? 2.059 3.516 -27.744 1.00 89.38 169 ASN A CA 1
ATOM 1333 C C . ASN A 1 169 ? 2.718 4.123 -26.496 1.00 89.38 169 ASN A C 1
ATOM 1335 O O . ASN A 1 169 ? 3.636 4.931 -26.620 1.00 89.38 169 ASN A O 1
ATOM 1339 N N . ASP A 1 170 ? 2.251 3.795 -25.286 1.00 90.81 170 ASP A N 1
ATOM 1340 C CA . ASP A 1 170 ? 2.923 4.257 -24.075 1.00 90.81 170 ASP A CA 1
ATOM 1341 C C . ASP A 1 170 ? 4.329 3.638 -24.014 1.00 90.81 170 ASP A C 1
ATOM 1343 O O . ASP A 1 170 ? 4.438 2.413 -24.037 1.00 90.81 170 ASP A O 1
ATOM 1347 N N . PRO A 1 171 ? 5.422 4.414 -23.935 1.00 89.81 171 PRO A N 1
ATOM 1348 C CA . PRO A 1 171 ? 6.763 3.835 -23.888 1.00 89.81 171 PRO A CA 1
ATOM 1349 C C . PRO A 1 171 ? 7.086 3.199 -22.526 1.00 89.81 171 PRO A C 1
ATOM 1351 O O . PRO A 1 171 ? 8.114 2.539 -22.381 1.00 89.81 171 PRO A O 1
ATOM 1354 N N . ARG A 1 172 ? 6.231 3.395 -21.515 1.00 90.75 172 ARG A N 1
ATOM 1355 C CA . ARG A 1 172 ? 6.413 2.838 -20.172 1.00 90.75 172 ARG A CA 1
ATOM 1356 C C . ARG A 1 172 ? 5.972 1.382 -20.104 1.00 90.75 172 ARG A C 1
ATOM 1358 O O . ARG A 1 172 ? 5.153 0.910 -20.896 1.00 90.75 172 ARG A O 1
ATOM 1365 N N . TYR A 1 173 ? 6.548 0.692 -19.128 1.00 93.69 173 TYR A N 1
ATOM 1366 C CA . TYR A 1 173 ? 6.300 -0.722 -18.848 1.00 93.69 173 TYR A CA 1
ATOM 1367 C C . TYR A 1 173 ? 5.521 -0.908 -17.544 1.00 93.69 173 TYR A C 1
ATOM 1369 O O . TYR A 1 173 ? 5.108 -2.013 -17.223 1.00 93.69 173 TYR A O 1
ATOM 1377 N N . PHE A 1 174 ? 5.297 0.183 -16.810 1.00 94.56 174 PHE A N 1
ATOM 1378 C CA . PHE A 1 174 ? 4.613 0.175 -15.532 1.00 94.56 174 PHE A CA 1
ATOM 1379 C C . PHE A 1 174 ? 3.854 1.483 -15.293 1.00 94.56 174 PHE A C 1
ATOM 1381 O O . PHE A 1 174 ? 4.079 2.482 -15.988 1.00 94.56 174 PHE A O 1
ATOM 1388 N N . THR A 1 175 ? 2.959 1.464 -14.309 1.00 95.38 175 THR A N 1
ATOM 1389 C CA . THR A 1 175 ? 2.058 2.566 -13.958 1.00 95.38 175 THR A CA 1
ATOM 1390 C C . THR A 1 175 ? 2.462 3.216 -12.638 1.00 95.38 175 THR A C 1
ATOM 1392 O O . THR A 1 175 ? 3.008 4.312 -12.652 1.00 95.38 175 THR A O 1
ATOM 1395 N N . THR A 1 176 ? 2.240 2.576 -11.494 1.00 95.50 176 THR A N 1
ATOM 1396 C CA . THR A 1 176 ? 2.506 3.153 -10.163 1.00 95.50 176 THR A CA 1
ATOM 1397 C C . THR A 1 176 ? 3.691 2.476 -9.481 1.00 95.50 176 THR A C 1
ATOM 1399 O O . THR A 1 176 ? 3.939 1.292 -9.690 1.00 95.50 176 THR A O 1
ATOM 1402 N N . GLN A 1 177 ? 4.443 3.218 -8.661 1.00 94.12 177 GLN A N 1
ATOM 1403 C CA . GLN A 1 177 ? 5.581 2.684 -7.888 1.00 94.12 177 GLN A CA 1
ATOM 1404 C C . GLN A 1 177 ? 5.164 1.815 -6.688 1.00 94.12 177 GLN A C 1
ATOM 1406 O O . GLN A 1 177 ? 6.010 1.138 -6.095 1.00 94.12 177 GLN A O 1
ATOM 1411 N N . ALA A 1 178 ? 3.876 1.820 -6.351 1.00 95.62 178 ALA A N 1
ATOM 1412 C CA . ALA A 1 178 ? 3.243 0.979 -5.345 1.00 95.62 178 ALA A CA 1
ATOM 1413 C C . ALA A 1 178 ? 1.861 0.501 -5.839 1.00 95.62 178 ALA A C 1
ATOM 1415 O O . ALA A 1 178 ? 1.631 0.429 -7.046 1.00 95.62 178 ALA A O 1
ATOM 1416 N N . ASP A 1 179 ? 0.964 0.190 -4.907 1.00 98.44 179 ASP A N 1
ATOM 1417 C CA . ASP A 1 179 ? -0.374 -0.360 -5.111 1.00 98.44 179 ASP A CA 1
ATOM 1418 C C . ASP A 1 179 ? -1.200 0.498 -6.081 1.00 98.44 179 ASP A C 1
ATOM 1420 O O . ASP A 1 179 ? -1.079 1.727 -6.115 1.00 98.44 179 ASP A O 1
ATOM 1424 N N . ALA A 1 180 ? -2.097 -0.122 -6.843 1.00 98.62 180 ALA A N 1
ATOM 1425 C CA . ALA A 1 180 ? -3.061 0.631 -7.635 1.00 98.62 180 ALA A CA 1
ATOM 1426 C C . ALA A 1 180 ? -4.092 1.324 -6.730 1.00 98.62 180 ALA A C 1
ATOM 1428 O O . ALA A 1 180 ? -4.383 2.506 -6.923 1.00 98.62 180 ALA A O 1
ATOM 1429 N N . THR A 1 181 ? -4.616 0.616 -5.726 1.00 98.88 181 THR A N 1
ATOM 1430 C CA . THR A 1 181 ? -5.546 1.158 -4.729 1.00 98.88 181 THR A CA 1
ATOM 1431 C C . THR A 1 181 ? -5.224 0.621 -3.336 1.00 98.88 181 THR A C 1
ATOM 1433 O O . THR A 1 181 ? -4.949 -0.566 -3.169 1.00 98.88 181 THR A O 1
ATOM 1436 N N . HIS A 1 182 ? -5.254 1.492 -2.332 1.00 98.75 182 HIS A N 1
ATOM 1437 C CA . HIS A 1 182 ? -4.863 1.157 -0.968 1.00 98.75 182 HIS A CA 1
ATOM 1438 C C . HIS A 1 182 ? -5.758 1.870 0.049 1.00 98.75 182 HIS A C 1
ATOM 1440 O O . HIS A 1 182 ? -5.955 3.084 -0.029 1.00 98.75 182 HIS A O 1
ATOM 1446 N N . PHE A 1 183 ? -6.288 1.117 1.009 1.00 98.69 183 PHE A N 1
ATOM 1447 C CA . PHE A 1 183 ? -7.299 1.556 1.965 1.00 98.69 183 PHE A CA 1
ATOM 1448 C C . PHE A 1 183 ? -6.858 1.200 3.384 1.00 98.69 183 PHE A C 1
ATOM 1450 O O . PHE A 1 183 ? -6.907 0.032 3.770 1.00 98.69 183 PHE A O 1
ATOM 1457 N N . SER A 1 184 ? -6.461 2.209 4.161 1.00 97.19 184 SER A N 1
ATOM 1458 C CA . SER A 1 184 ? -5.982 2.031 5.537 1.00 97.19 184 SER A CA 1
ATOM 1459 C C . SER A 1 184 ? -6.923 2.695 6.541 1.00 97.19 184 SER A C 1
ATOM 1461 O O . SER A 1 184 ? -7.211 3.892 6.450 1.00 97.19 184 SER A O 1
ATOM 1463 N N . GLY A 1 185 ? -7.461 1.909 7.476 1.00 96.88 185 GLY A N 1
ATOM 1464 C CA . GLY A 1 185 ? -8.391 2.401 8.501 1.00 96.88 185 GLY A CA 1
ATOM 1465 C C . GLY A 1 185 ? -9.685 2.994 7.927 1.00 96.88 185 GLY A C 1
ATOM 1466 O O . GLY A 1 185 ? -10.230 3.945 8.478 1.00 96.88 185 GLY A O 1
ATOM 1467 N N . CYS A 1 186 ? -10.149 2.491 6.781 1.00 98.38 186 CYS A N 1
ATOM 1468 C CA . CYS A 1 186 ? -11.436 2.873 6.190 1.00 98.38 186 CYS A CA 1
ATOM 1469 C C . CYS A 1 186 ? -12.580 2.025 6.772 1.00 98.38 186 CYS A C 1
ATOM 1471 O O . CYS A 1 186 ? -12.353 0.916 7.248 1.00 98.38 186 CYS A O 1
ATOM 1473 N N . TRP A 1 187 ? -13.823 2.506 6.698 1.00 98.25 187 TRP A N 1
ATOM 1474 C CA . TRP A 1 187 ? -14.993 1.767 7.198 1.00 98.25 187 TRP A CA 1
ATOM 1475 C C . TRP A 1 187 ? -16.226 1.910 6.303 1.00 98.25 187 TRP A C 1
ATOM 1477 O O . TRP A 1 187 ? -16.241 2.637 5.307 1.00 98.25 187 TRP A O 1
ATOM 1487 N N . GLY A 1 188 ? -17.276 1.163 6.650 1.00 98.38 188 GLY A N 1
ATOM 1488 C CA . GLY A 1 188 ? -18.495 1.075 5.854 1.00 98.38 188 GLY A CA 1
ATOM 1489 C C . GLY A 1 188 ? -18.313 0.121 4.676 1.00 98.38 188 GLY A C 1
ATOM 1490 O O . GLY A 1 188 ? -18.111 -1.083 4.878 1.00 98.38 188 GLY A O 1
ATOM 1491 N N . LYS A 1 189 ? -18.414 0.637 3.447 1.00 98.56 189 LYS A N 1
ATOM 1492 C CA . LYS A 1 189 ? -18.350 -0.178 2.226 1.00 98.56 189 LYS A CA 1
ATOM 1493 C C . LYS A 1 189 ? -17.339 0.349 1.213 1.00 98.56 189 LYS A C 1
ATOM 1495 O O . LYS A 1 189 ? -17.401 1.509 0.823 1.00 98.56 189 LYS A O 1
ATOM 1500 N N . ILE A 1 190 ? -16.467 -0.528 0.730 1.00 98.88 190 ILE A N 1
ATOM 1501 C CA . ILE A 1 190 ? -15.612 -0.271 -0.431 1.00 98.88 190 ILE A CA 1
ATOM 1502 C C . ILE A 1 190 ? -16.160 -1.083 -1.602 1.00 98.88 190 ILE A C 1
ATOM 1504 O O . ILE A 1 190 ? -16.266 -2.305 -1.521 1.00 98.88 190 ILE A O 1
ATOM 1508 N N . ILE A 1 191 ? -16.529 -0.410 -2.689 1.00 98.88 191 ILE A N 1
ATOM 1509 C CA . ILE A 1 191 ? -16.941 -1.053 -3.938 1.00 98.88 191 ILE A CA 1
ATOM 1510 C C . ILE A 1 191 ? -15.960 -0.659 -5.026 1.00 98.88 191 ILE A C 1
ATOM 1512 O O . ILE A 1 191 ? -15.764 0.526 -5.276 1.00 98.88 191 ILE A O 1
ATOM 1516 N N . SER A 1 192 ? -15.398 -1.651 -5.700 1.00 98.88 192 SER A N 1
ATOM 1517 C CA . SER A 1 192 ? -14.593 -1.472 -6.897 1.00 98.88 192 SER A CA 1
ATOM 1518 C C . SER A 1 192 ? -15.090 -2.395 -7.996 1.00 98.88 192 SER A C 1
ATOM 1520 O O . SER A 1 192 ? -15.083 -3.623 -7.842 1.00 98.88 192 SER A O 1
ATOM 1522 N N . LYS A 1 193 ? -15.556 -1.795 -9.093 1.00 98.81 193 LYS A N 1
ATOM 1523 C CA . LYS A 1 193 ? -16.061 -2.542 -10.237 1.00 98.81 193 LYS A CA 1
ATOM 1524 C C . LYS A 1 193 ? -15.666 -1.959 -11.585 1.00 98.81 193 LYS A C 1
ATOM 1526 O O . LYS A 1 193 ? -15.448 -0.754 -11.708 1.00 98.81 193 LYS A O 1
ATOM 1531 N N . ASN A 1 194 ? -15.648 -2.825 -12.599 1.00 98.88 194 ASN A N 1
ATOM 1532 C CA . ASN A 1 194 ? -15.404 -2.480 -14.006 1.00 98.88 194 ASN A CA 1
ATOM 1533 C C . ASN A 1 194 ? -14.052 -1.779 -14.266 1.00 98.88 194 ASN A C 1
ATOM 1535 O O . ASN A 1 194 ? -13.905 -1.071 -15.262 1.00 98.88 194 ASN A O 1
ATOM 1539 N N . GLY A 1 195 ? -13.084 -1.912 -13.358 1.00 98.56 195 GLY A N 1
ATOM 1540 C CA . GLY A 1 195 ? -11.780 -1.259 -13.426 1.00 98.56 195 GLY A CA 1
ATOM 1541 C C . GLY A 1 195 ? -10.728 -2.050 -14.204 1.00 98.56 195 GLY A C 1
ATOM 1542 O O . GLY A 1 195 ? -10.823 -3.269 -14.366 1.00 98.56 195 GLY A O 1
ATOM 1543 N N . LEU A 1 196 ? -9.683 -1.345 -14.645 1.00 98.69 196 LEU A N 1
ATOM 1544 C CA . LEU A 1 196 ? -8.459 -1.930 -15.197 1.00 98.69 196 LEU A CA 1
ATOM 1545 C C . LEU A 1 196 ? -7.268 -1.560 -14.312 1.00 98.69 196 LEU A C 1
ATOM 1547 O O . LEU A 1 196 ? -6.901 -0.390 -14.216 1.00 98.69 196 LEU A O 1
ATOM 1551 N N . TYR A 1 197 ? -6.639 -2.564 -13.715 1.00 98.69 197 TYR A N 1
ATOM 1552 C CA . TYR A 1 197 ? -5.456 -2.431 -12.878 1.00 98.69 197 TYR A CA 1
ATOM 1553 C C . TYR A 1 197 ? -4.293 -3.166 -13.538 1.00 98.69 197 TYR A C 1
ATOM 1555 O O . TYR A 1 197 ? -4.235 -4.395 -13.521 1.00 98.69 197 TYR A O 1
ATOM 1563 N N . GLU A 1 198 ? -3.378 -2.426 -14.162 1.00 97.00 198 GLU A N 1
ATOM 1564 C CA . GLU A 1 198 ? -2.261 -3.021 -14.888 1.00 97.00 198 GLU A CA 1
ATOM 1565 C C . GLU A 1 198 ? -0.912 -2.359 -14.616 1.00 97.00 198 GLU A C 1
ATOM 1567 O O . GLU A 1 198 ? -0.793 -1.137 -14.493 1.00 97.00 198 GLU A O 1
ATOM 1572 N N . GLY A 1 199 ? 0.129 -3.192 -14.570 1.00 95.56 199 GLY A N 1
ATOM 1573 C CA . GLY A 1 199 ? 1.519 -2.740 -14.550 1.00 95.56 199 GLY A CA 1
ATOM 1574 C C . GLY A 1 199 ? 1.921 -1.939 -13.310 1.00 95.56 199 GLY A C 1
ATOM 1575 O O . GLY A 1 199 ? 2.924 -1.237 -13.357 1.00 95.56 199 GLY A O 1
ATOM 1576 N N . MET A 1 200 ? 1.156 -1.973 -12.220 1.00 96.12 200 MET A N 1
ATOM 1577 C CA . MET A 1 200 ? 1.555 -1.358 -10.952 1.00 96.12 200 MET A CA 1
ATOM 1578 C C . MET A 1 200 ? 2.655 -2.178 -10.268 1.00 96.12 200 MET A C 1
ATOM 1580 O O . MET A 1 200 ? 2.806 -3.374 -10.511 1.00 96.12 200 MET A O 1
ATOM 1584 N N . MET A 1 201 ? 3.440 -1.528 -9.412 1.00 96.31 201 MET A N 1
ATOM 1585 C CA . MET A 1 201 ? 4.562 -2.144 -8.694 1.00 96.31 201 MET A CA 1
ATOM 1586 C C . MET A 1 201 ? 4.174 -2.709 -7.317 1.00 96.31 201 MET A C 1
ATOM 1588 O O . MET A 1 201 ? 5.061 -2.954 -6.493 1.00 96.31 201 MET A O 1
ATOM 1592 N N . ASP A 1 202 ? 2.877 -2.875 -7.054 1.00 97.31 202 ASP A N 1
ATOM 1593 C CA . ASP A 1 202 ? 2.331 -3.605 -5.900 1.00 97.31 202 ASP A CA 1
ATOM 1594 C C . ASP A 1 202 ? 0.934 -4.172 -6.254 1.00 97.31 202 ASP A C 1
ATOM 1596 O O . ASP A 1 202 ? 0.638 -4.409 -7.431 1.00 97.31 202 ASP A O 1
ATOM 1600 N N . ASP A 1 203 ? 0.076 -4.403 -5.263 1.00 98.38 203 ASP A N 1
ATOM 1601 C CA . ASP A 1 203 ? -1.255 -4.994 -5.447 1.00 98.38 203 ASP A CA 1
ATOM 1602 C C . ASP A 1 203 ? -2.249 -4.099 -6.213 1.00 98.38 203 ASP A C 1
ATOM 1604 O O . ASP A 1 203 ? -2.128 -2.872 -6.244 1.00 98.38 203 ASP A O 1
ATOM 1608 N N . ALA A 1 204 ? -3.307 -4.691 -6.784 1.00 98.69 204 ALA A N 1
ATOM 1609 C CA . ALA A 1 204 ? -4.412 -3.913 -7.354 1.00 98.69 204 ALA A CA 1
ATOM 1610 C C . ALA A 1 204 ? -5.262 -3.233 -6.279 1.00 98.69 204 ALA A C 1
ATOM 1612 O O . ALA A 1 204 ? -5.703 -2.091 -6.433 1.00 98.69 204 ALA A O 1
ATOM 1613 N N . ILE A 1 205 ? -5.502 -3.956 -5.192 1.00 98.88 205 ILE A N 1
ATOM 1614 C CA . ILE A 1 205 ? -6.298 -3.503 -4.063 1.00 98.88 205 ILE A CA 1
ATOM 1615 C C . ILE A 1 205 ? -5.722 -4.067 -2.774 1.00 98.88 205 ILE A C 1
ATOM 1617 O O . ILE A 1 205 ? -5.481 -5.268 -2.672 1.00 98.88 205 ILE A O 1
ATOM 1621 N N . ASN A 1 206 ? -5.536 -3.190 -1.795 1.00 98.75 206 ASN A N 1
ATOM 1622 C CA . ASN A 1 206 ? -5.104 -3.545 -0.455 1.00 98.75 206 ASN A CA 1
ATOM 1623 C C . ASN A 1 206 ? -6.015 -2.862 0.570 1.00 98.75 206 ASN A C 1
ATOM 1625 O O . ASN A 1 206 ? -6.113 -1.635 0.592 1.00 98.75 206 ASN A O 1
ATOM 1629 N N . VAL A 1 207 ? -6.728 -3.648 1.376 1.00 98.81 207 VAL A N 1
ATOM 1630 C CA . VAL A 1 207 ? -7.698 -3.156 2.364 1.00 98.81 207 VAL A CA 1
ATOM 1631 C C . VAL A 1 207 ? -7.315 -3.669 3.738 1.00 98.81 207 VAL A C 1
ATOM 1633 O O . VAL A 1 207 ? -7.351 -4.878 3.957 1.00 98.81 207 VAL A O 1
ATOM 1636 N N . HIS A 1 208 ? -6.991 -2.771 4.670 1.00 98.06 208 HIS A N 1
ATOM 1637 C CA . HIS A 1 208 ? -6.600 -3.174 6.017 1.00 98.06 208 HIS A CA 1
ATOM 1638 C C . HIS A 1 208 ? -6.856 -2.112 7.100 1.00 98.06 208 HIS A C 1
ATOM 1640 O O . HIS A 1 208 ? -6.937 -0.910 6.839 1.00 98.06 208 HIS A O 1
ATOM 1646 N N . GLY A 1 209 ? -6.952 -2.567 8.351 1.00 95.75 209 GLY A N 1
ATOM 1647 C CA . GLY A 1 209 ? -6.682 -1.742 9.532 1.00 95.75 209 GLY A CA 1
ATOM 1648 C C . GLY A 1 209 ? -5.186 -1.750 9.868 1.00 95.75 209 GLY A C 1
ATOM 1649 O O . GLY A 1 209 ? -4.428 -2.560 9.339 1.00 95.75 209 GLY A O 1
ATOM 1650 N N . THR A 1 210 ? -4.724 -0.868 10.752 1.00 95.31 210 THR A N 1
ATOM 1651 C CA . THR A 1 210 ? -3.330 -0.906 11.236 1.00 95.31 210 THR A CA 1
ATOM 1652 C C . THR A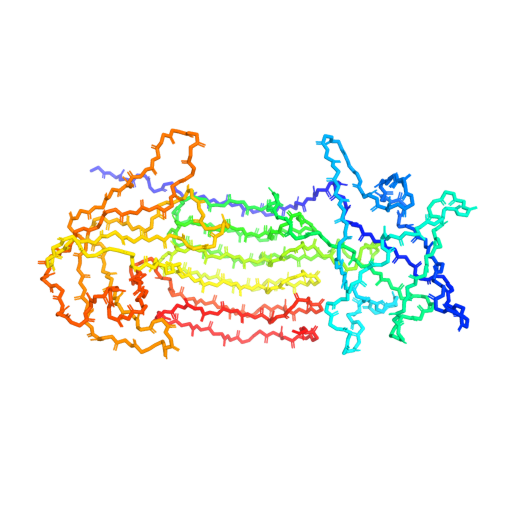 1 210 ? -3.323 -1.342 12.693 1.00 95.31 210 THR A C 1
ATOM 1654 O O . THR A 1 210 ? -3.975 -0.701 13.507 1.00 95.31 210 THR A O 1
ATOM 1657 N N . TYR A 1 211 ? -2.601 -2.406 13.047 1.00 97.12 211 TYR A N 1
ATOM 1658 C CA . TYR A 1 211 ? -2.424 -2.772 14.454 1.00 97.12 211 TYR A CA 1
ATOM 1659 C C . TYR A 1 211 ? -1.579 -1.722 15.185 1.00 97.12 211 TYR A C 1
ATOM 1661 O O . TYR A 1 211 ? -0.550 -1.278 14.667 1.00 97.12 211 TYR A O 1
ATOM 1669 N N . LEU A 1 212 ? -1.958 -1.389 16.419 1.00 98.06 212 LEU A N 1
ATOM 1670 C CA . LEU A 1 212 ? -1.017 -0.798 17.371 1.00 98.06 212 LEU A CA 1
ATOM 1671 C C . LEU A 1 212 ? -0.326 -1.913 18.144 1.00 98.06 212 LEU A C 1
ATOM 1673 O O . LEU A 1 212 ? -0.983 -2.842 18.603 1.00 98.06 212 LEU A O 1
ATOM 1677 N N . LYS A 1 213 ? 0.985 -1.804 18.348 1.00 98.19 213 LYS A N 1
ATOM 1678 C CA . LYS A 1 213 ? 1.674 -2.626 19.344 1.00 98.19 213 LYS A CA 1
ATOM 1679 C C . LYS A 1 213 ? 1.364 -2.061 20.725 1.00 98.19 213 LYS A C 1
ATOM 1681 O O . LYS A 1 213 ? 1.619 -0.883 20.961 1.00 98.19 213 LYS A O 1
ATOM 1686 N N . LEU A 1 214 ? 0.841 -2.876 21.633 1.00 98.25 214 LEU A N 1
ATOM 1687 C CA . LEU A 1 214 ? 0.697 -2.497 23.037 1.00 98.25 214 LEU A CA 1
ATOM 1688 C C . LEU A 1 214 ? 2.109 -2.459 23.648 1.00 98.25 214 LEU A C 1
ATOM 1690 O O . LEU A 1 214 ? 2.807 -3.472 23.651 1.00 98.25 214 LEU A O 1
ATOM 1694 N N . ILE A 1 215 ? 2.563 -1.281 24.084 1.00 98.12 215 ILE A N 1
ATOM 1695 C CA . ILE A 1 215 ? 3.919 -1.085 24.631 1.00 98.12 215 ILE A CA 1
ATOM 1696 C C . ILE A 1 215 ? 3.933 -0.868 26.143 1.00 98.12 215 ILE A C 1
ATOM 1698 O O . ILE A 1 215 ? 4.965 -1.082 26.770 1.00 98.12 215 ILE A O 1
ATOM 1702 N N . GLN A 1 216 ? 2.805 -0.468 26.731 1.00 98.12 216 GLN A N 1
ATOM 1703 C CA . GLN A 1 216 ? 2.665 -0.292 28.174 1.00 98.12 216 GLN A CA 1
ATOM 1704 C C . GLN A 1 216 ? 1.216 -0.532 28.608 1.00 98.12 216 GLN A C 1
ATOM 1706 O O . GLN A 1 216 ? 0.294 -0.019 27.974 1.00 98.12 216 GLN A O 1
ATOM 1711 N N . LYS A 1 217 ? 1.017 -1.258 29.712 1.00 98.12 217 LYS A N 1
ATOM 1712 C CA . LYS A 1 217 ? -0.242 -1.303 30.469 1.00 98.12 217 LYS A CA 1
ATOM 1713 C C . LYS A 1 217 ? -0.086 -0.369 31.676 1.00 98.12 217 LYS A C 1
ATOM 1715 O O . LYS A 1 217 ? 0.825 -0.566 32.471 1.00 98.12 217 LYS A O 1
ATOM 1720 N N . ILE A 1 218 ? -0.885 0.697 31.748 1.00 98.12 218 ILE A N 1
ATOM 1721 C CA . ILE A 1 218 ? -0.820 1.700 32.831 1.00 98.12 218 ILE A CA 1
ATOM 1722 C C . ILE A 1 218 ? -1.612 1.206 34.042 1.00 98.12 218 ILE A C 1
ATOM 1724 O O . ILE A 1 218 ? -1.139 1.291 35.170 1.00 98.12 218 ILE A O 1
ATOM 1728 N N . ASP A 1 219 ? -2.808 0.689 33.782 1.00 98.00 219 ASP A N 1
ATOM 1729 C CA . ASP A 1 219 ? -3.720 0.099 34.755 1.00 98.00 219 ASP A CA 1
ATOM 1730 C C . ASP A 1 219 ? -4.602 -0.942 34.040 1.00 98.00 219 ASP A C 1
ATOM 1732 O O . ASP A 1 219 ? -4.372 -1.270 32.871 1.00 98.00 219 ASP A O 1
ATOM 1736 N N . ASP A 1 220 ? -5.609 -1.485 34.721 1.00 97.75 220 ASP A N 1
ATOM 1737 C CA . ASP A 1 220 ? -6.486 -2.506 34.141 1.00 97.75 220 ASP A CA 1
ATOM 1738 C C . ASP A 1 220 ? -7.366 -2.005 32.992 1.00 97.75 220 ASP A C 1
ATOM 1740 O O . ASP A 1 220 ? -7.904 -2.818 32.255 1.00 97.75 220 ASP A O 1
ATOM 1744 N N . TYR A 1 221 ? -7.488 -0.699 32.775 1.00 98.56 221 TYR A N 1
ATOM 1745 C CA . TYR A 1 221 ? -8.327 -0.111 31.729 1.00 98.56 221 TYR A CA 1
ATOM 1746 C C . TYR A 1 221 ? -7.525 0.658 30.683 1.00 98.56 221 TYR A C 1
ATOM 1748 O O . TYR A 1 221 ? -8.035 0.899 29.588 1.00 98.56 221 TYR A O 1
ATOM 1756 N N . THR A 1 222 ? -6.302 1.072 31.007 1.00 98.69 222 THR A N 1
ATOM 1757 C CA . THR A 1 222 ? -5.549 2.058 30.237 1.00 98.69 222 THR A CA 1
ATOM 1758 C C . THR A 1 222 ? -4.219 1.504 29.746 1.00 98.69 222 THR A C 1
ATOM 1760 O O . THR A 1 222 ? -3.424 0.957 30.510 1.00 98.69 222 THR A O 1
ATOM 1763 N N . VAL A 1 223 ? -3.933 1.714 28.462 1.00 98.62 223 VAL A N 1
ATOM 1764 C CA . VAL A 1 223 ? -2.702 1.262 27.798 1.00 98.62 223 VAL A CA 1
ATOM 1765 C C . VAL A 1 223 ? -2.073 2.372 26.966 1.00 98.62 223 VAL A C 1
ATOM 1767 O O . VAL A 1 223 ? -2.745 3.328 26.574 1.00 98.62 223 VAL A O 1
ATOM 1770 N N . ILE A 1 224 ? -0.792 2.204 26.642 1.00 98.50 224 ILE A N 1
ATOM 1771 C CA . ILE A 1 224 ? -0.133 2.912 25.547 1.00 98.50 224 ILE A CA 1
ATOM 1772 C C . ILE A 1 224 ? 0.057 1.953 24.369 1.00 98.50 224 ILE A C 1
ATOM 1774 O O . ILE A 1 224 ? 0.724 0.921 24.490 1.00 98.50 224 ILE A O 1
ATOM 1778 N N . GLY A 1 225 ? -0.520 2.311 23.222 1.00 98.19 225 GLY A N 1
ATOM 1779 C CA . GLY A 1 225 ? -0.338 1.630 21.942 1.00 98.19 225 GLY A CA 1
ATOM 1780 C C . GLY A 1 225 ? 0.536 2.446 20.990 1.00 98.19 225 GLY A C 1
ATOM 1781 O O . GLY A 1 225 ? 0.489 3.674 21.012 1.00 98.19 225 GLY A O 1
ATOM 1782 N N . LYS A 1 226 ? 1.320 1.778 20.140 1.00 97.38 226 LYS A N 1
ATOM 1783 C CA . LYS A 1 226 ? 2.295 2.405 19.241 1.00 97.38 226 LYS A CA 1
ATOM 1784 C C . LYS A 1 226 ? 2.208 1.888 17.807 1.00 97.38 226 LYS A C 1
ATOM 1786 O O . LYS A 1 226 ? 2.182 0.679 17.576 1.00 97.38 226 LYS A O 1
ATOM 1791 N N . TYR A 1 227 ? 2.241 2.799 16.837 1.00 96.94 227 TYR A N 1
ATOM 1792 C CA . TYR A 1 227 ? 2.535 2.455 15.449 1.00 96.94 227 TYR A CA 1
ATOM 1793 C C . TYR A 1 227 ? 3.986 1.996 15.317 1.00 96.94 227 TYR A C 1
ATOM 1795 O O . TYR A 1 227 ? 4.896 2.625 15.854 1.00 96.94 227 TYR A O 1
ATOM 1803 N N . MET A 1 228 ? 4.215 0.927 14.556 1.00 95.75 228 MET A N 1
ATOM 1804 C CA . MET A 1 228 ? 5.557 0.353 14.398 1.00 95.75 228 MET A CA 1
ATOM 1805 C C . MET A 1 228 ? 6.212 0.705 13.064 1.00 95.75 228 MET A C 1
ATOM 1807 O O . MET A 1 228 ? 7.418 0.935 13.008 1.00 95.75 228 MET A O 1
ATOM 1811 N N . HIS A 1 229 ? 5.434 0.741 11.982 1.00 94.50 229 HIS A N 1
ATOM 1812 C CA . HIS A 1 229 ? 5.962 1.039 10.658 1.00 94.50 229 HIS A CA 1
ATOM 1813 C C . HIS A 1 229 ? 5.994 2.552 10.417 1.00 94.50 229 HIS A C 1
ATOM 1815 O O . HIS A 1 229 ? 5.007 3.243 10.661 1.00 94.50 229 HIS A O 1
ATOM 1821 N N . GLY A 1 230 ? 7.107 3.073 9.891 1.00 91.94 230 GLY A N 1
ATOM 1822 C CA . GLY A 1 230 ? 7.300 4.518 9.711 1.00 91.94 230 GLY A CA 1
ATOM 1823 C C . GLY A 1 230 ? 6.285 5.186 8.779 1.00 91.94 230 GLY A C 1
ATOM 1824 O O . GLY A 1 230 ? 5.946 6.347 8.976 1.00 91.94 230 GLY A O 1
ATOM 1825 N N . GLN A 1 231 ? 5.749 4.445 7.803 1.00 90.75 231 GLN A N 1
ATOM 1826 C CA . GLN A 1 231 ? 4.693 4.941 6.904 1.00 90.75 231 GLN A CA 1
ATOM 1827 C C . GLN A 1 231 ? 3.286 4.909 7.528 1.00 90.75 231 GLN A C 1
ATOM 1829 O O . GLN A 1 231 ? 2.327 5.315 6.880 1.00 90.75 231 GLN A O 1
ATOM 1834 N N . SER A 1 232 ? 3.155 4.433 8.770 1.00 91.06 232 SER A N 1
ATOM 1835 C CA . SER A 1 232 ? 1.906 4.466 9.540 1.00 91.06 232 SER A CA 1
ATOM 1836 C C . SER A 1 232 ? 1.837 5.653 10.507 1.00 91.06 232 SER A C 1
ATOM 1838 O O . SER A 1 232 ? 0.844 5.813 11.204 1.00 91.06 232 SER A O 1
ATOM 1840 N N . TYR A 1 233 ? 2.888 6.470 10.604 1.00 92.44 233 TYR A N 1
ATOM 1841 C CA . TYR A 1 233 ? 2.921 7.591 11.541 1.00 92.44 233 TYR A CA 1
ATOM 1842 C C . TYR A 1 233 ? 2.085 8.776 11.045 1.00 92.44 233 TYR A C 1
ATOM 1844 O O . TYR A 1 233 ? 1.997 9.028 9.846 1.00 92.44 233 TYR A O 1
ATOM 1852 N N . GLY A 1 234 ? 1.548 9.558 11.985 1.00 89.25 234 GLY A N 1
ATOM 1853 C CA . GLY A 1 234 ? 0.985 10.881 11.700 1.00 89.25 234 GLY A CA 1
ATOM 1854 C C . GLY A 1 234 ? -0.518 10.945 11.426 1.00 89.25 234 GLY A C 1
ATOM 1855 O O . GLY A 1 234 ? -0.997 12.020 11.077 1.00 89.25 234 GLY A O 1
ATOM 1856 N N . PHE A 1 235 ? -1.275 9.859 11.605 1.00 89.06 235 PHE A N 1
ATOM 1857 C CA . PHE A 1 235 ? -2.739 9.884 11.511 1.00 89.06 235 PHE A CA 1
ATOM 1858 C C . PHE A 1 235 ? -3.409 9.187 12.702 1.00 89.06 235 PHE A C 1
ATOM 1860 O O . PHE A 1 235 ? -2.788 8.376 13.387 1.00 89.06 235 PHE A O 1
ATOM 1867 N N . ASP A 1 236 ? -4.672 9.531 12.962 1.00 94.31 236 ASP A N 1
ATOM 1868 C CA . ASP A 1 236 ? -5.464 8.972 14.067 1.00 94.31 236 ASP A CA 1
ATOM 1869 C C . ASP A 1 236 ? -5.610 7.446 13.949 1.00 94.31 236 ASP A C 1
ATOM 1871 O O . ASP A 1 236 ? -5.478 6.893 12.861 1.00 94.31 236 ASP A O 1
ATOM 1875 N N . TRP A 1 237 ? -5.902 6.754 15.054 1.00 96.88 237 TRP A N 1
ATOM 1876 C CA . TRP A 1 237 ? -6.066 5.290 15.057 1.00 96.88 237 TRP A CA 1
ATOM 1877 C C . TRP A 1 237 ? -7.483 4.805 15.412 1.00 96.88 237 TRP A C 1
ATOM 1879 O O . TRP A 1 237 ? -7.907 3.727 14.984 1.00 96.88 237 TRP A O 1
ATOM 1889 N N . ALA A 1 238 ? -8.225 5.585 16.197 1.00 97.38 238 ALA A N 1
ATOM 1890 C CA . ALA A 1 238 ? -9.588 5.253 16.592 1.00 97.38 238 ALA A CA 1
ATOM 1891 C C . ALA A 1 238 ? -10.359 6.484 17.081 1.00 97.38 238 ALA A C 1
ATOM 1893 O O . ALA A 1 238 ? -9.769 7.519 17.394 1.00 97.38 238 ALA A O 1
ATOM 1894 N N . ASN A 1 239 ? -11.676 6.330 17.210 1.00 97.38 239 ASN A N 1
ATOM 1895 C CA . ASN A 1 239 ? -12.569 7.245 17.911 1.00 97.38 239 ASN A CA 1
ATOM 1896 C C . ASN A 1 239 ? -13.024 6.664 19.259 1.00 97.38 239 ASN A C 1
ATOM 1898 O O . ASN A 1 239 ? -13.046 5.451 19.476 1.00 97.38 239 ASN A O 1
ATOM 1902 N N . VAL A 1 240 ? -13.482 7.539 20.158 1.00 98.44 240 VAL A N 1
ATOM 1903 C CA . VAL A 1 240 ? -14.271 7.111 21.324 1.00 98.44 240 VAL A CA 1
ATOM 1904 C C . VAL A 1 240 ? -15.508 6.349 20.834 1.00 98.44 240 VAL A C 1
ATOM 1906 O O . VAL A 1 240 ? -16.149 6.763 19.867 1.00 98.44 240 VAL A O 1
ATOM 1909 N N . LYS A 1 241 ? -15.865 5.269 21.539 1.00 98.44 241 LYS A N 1
ATOM 1910 C CA . LYS A 1 241 ? -16.893 4.263 21.203 1.00 98.44 241 LYS A CA 1
ATOM 1911 C C . LYS A 1 241 ? -16.499 3.231 20.144 1.00 98.44 241 LYS A C 1
ATOM 1913 O O . LYS A 1 241 ? -17.284 2.309 19.918 1.00 98.44 241 LYS A O 1
ATOM 1918 N N . ASP A 1 242 ? -15.311 3.314 19.549 1.00 98.50 242 ASP A N 1
ATOM 1919 C CA . ASP A 1 242 ? -14.847 2.244 18.668 1.00 98.50 242 ASP A CA 1
ATOM 1920 C C . ASP A 1 242 ? -14.662 0.942 19.460 1.00 98.50 242 ASP A C 1
ATOM 1922 O O . ASP A 1 242 ? -14.182 0.924 20.597 1.00 98.50 242 ASP A O 1
ATOM 1926 N N . THR A 1 243 ? -15.065 -0.162 18.837 1.00 98.44 243 THR A N 1
ATOM 1927 C CA . THR A 1 243 ? -14.820 -1.520 19.323 1.00 98.44 243 THR A CA 1
ATOM 1928 C C . THR A 1 243 ? -13.449 -2.009 18.869 1.00 98.44 243 THR A C 1
ATOM 1930 O O . THR A 1 243 ? -13.104 -1.884 17.691 1.00 98.44 243 THR A O 1
ATOM 1933 N N . VAL A 1 244 ? -12.700 -2.616 19.787 1.00 98.38 244 VAL A N 1
ATOM 1934 C CA . VAL A 1 244 ? -11.355 -3.158 19.562 1.00 98.38 244 VAL A CA 1
ATOM 1935 C C . VAL A 1 244 ? -11.248 -4.616 20.003 1.00 98.38 244 VAL A C 1
ATOM 1937 O O . VAL A 1 244 ? -12.084 -5.098 20.772 1.00 98.38 244 VAL A O 1
ATOM 1940 N N . GLN A 1 245 ? -10.196 -5.293 19.548 1.00 97.38 245 GLN A N 1
ATOM 1941 C CA . GLN A 1 245 ? -9.767 -6.603 20.047 1.00 97.38 245 GLN A CA 1
ATOM 1942 C C . GLN A 1 245 ? -8.244 -6.667 20.222 1.00 97.38 245 GLN A C 1
ATOM 1944 O O . GLN A 1 245 ? -7.516 -5.797 19.737 1.00 97.38 245 GLN A O 1
ATOM 1949 N N . PHE A 1 246 ? -7.775 -7.711 20.906 1.00 97.75 246 PHE A N 1
ATOM 1950 C CA . PHE A 1 246 ? -6.366 -7.934 21.229 1.00 97.75 246 PHE A CA 1
ATOM 1951 C C . PHE A 1 246 ? -5.879 -9.252 20.627 1.00 97.75 246 PHE A C 1
ATOM 1953 O O . PHE A 1 246 ? -6.606 -10.249 20.629 1.00 97.75 246 PHE A O 1
ATOM 1960 N N . ILE A 1 247 ? -4.644 -9.247 20.128 1.00 96.50 247 ILE A N 1
ATOM 1961 C CA . ILE A 1 247 ? -4.057 -10.359 19.376 1.00 96.50 247 ILE A CA 1
ATOM 1962 C C . ILE A 1 247 ? -2.639 -10.665 19.858 1.00 96.50 247 ILE A C 1
ATOM 1964 O O . ILE A 1 247 ? -1.839 -9.752 20.086 1.00 96.50 247 ILE A O 1
ATOM 1968 N N . ARG A 1 248 ? -2.306 -11.952 20.001 1.00 96.75 248 ARG A N 1
ATOM 1969 C CA . ARG A 1 248 ? -0.938 -12.417 20.272 1.00 96.75 248 ARG A CA 1
ATOM 1970 C C . ARG A 1 248 ? -0.104 -12.179 19.022 1.00 96.75 248 ARG A C 1
ATOM 1972 O O . ARG A 1 248 ? -0.336 -12.813 18.000 1.00 96.75 248 ARG A O 1
ATOM 1979 N N . SER A 1 249 ? 0.870 -11.271 19.068 1.00 94.69 249 SER A N 1
ATOM 1980 C CA . SER A 1 249 ? 1.593 -10.866 17.852 1.00 94.69 249 SER A CA 1
ATOM 1981 C C . SER A 1 249 ? 2.415 -11.991 17.215 1.00 94.69 249 SER A C 1
ATOM 1983 O O . SER A 1 249 ? 2.684 -11.929 16.021 1.00 94.69 249 SER A O 1
ATOM 1985 N N . SER A 1 250 ? 2.840 -12.995 17.988 1.00 93.88 250 SER A N 1
ATOM 1986 C CA . SER A 1 250 ? 3.639 -14.123 17.489 1.00 93.88 250 SER A CA 1
ATOM 1987 C C . SER A 1 250 ? 2.812 -15.187 16.767 1.00 93.88 250 SER A C 1
ATOM 1989 O O . SER A 1 250 ? 3.319 -15.802 15.834 1.00 93.88 250 SER A O 1
ATOM 1991 N N . THR A 1 251 ? 1.565 -15.411 17.191 1.00 95.50 251 THR A N 1
ATOM 1992 C CA . THR A 1 251 ? 0.704 -16.494 16.681 1.00 95.50 251 THR A CA 1
ATOM 1993 C C . THR A 1 251 ? -0.508 -15.994 15.904 1.00 95.50 251 THR A C 1
ATOM 1995 O O . THR A 1 251 ? -1.163 -16.781 15.231 1.00 95.50 251 THR A O 1
ATOM 1998 N N . MET A 1 252 ? -0.802 -14.693 15.965 1.00 94.69 252 MET A N 1
ATOM 1999 C CA . MET A 1 252 ? -2.024 -14.076 15.438 1.00 94.69 252 MET A CA 1
ATOM 2000 C C . MET A 1 252 ? -3.318 -14.607 16.089 1.00 94.69 252 MET A C 1
ATOM 2002 O O . MET A 1 252 ? -4.412 -14.400 15.569 1.00 94.69 252 MET A O 1
ATOM 2006 N N . GLU A 1 253 ? -3.218 -15.260 17.249 1.00 95.75 253 GLU A N 1
ATOM 2007 C CA . GLU A 1 253 ? -4.377 -15.753 17.992 1.00 95.75 253 GLU A CA 1
ATOM 2008 C C . GLU A 1 253 ? -5.066 -14.619 18.752 1.00 95.75 253 GLU A C 1
ATOM 2010 O O . GLU A 1 253 ? -4.424 -13.773 19.385 1.00 95.75 253 GLU A O 1
ATOM 2015 N N . LEU A 1 254 ? -6.395 -14.623 18.707 1.00 95.00 254 LEU A N 1
ATOM 2016 C CA . LEU A 1 254 ? -7.225 -13.668 19.425 1.00 95.00 254 LEU A CA 1
ATOM 2017 C C . LEU A 1 254 ? -7.402 -14.115 20.879 1.00 95.00 254 LEU A C 1
ATOM 2019 O O . LEU A 1 254 ? -7.591 -15.296 21.151 1.00 95.00 254 LEU A O 1
ATOM 2023 N N . TRP A 1 255 ? -7.470 -13.155 21.802 1.00 93.44 255 TRP A N 1
ATOM 2024 C CA . TRP A 1 255 ? -8.063 -13.395 23.132 1.00 93.44 255 TRP A CA 1
ATOM 2025 C C . TRP A 1 255 ? -9.602 -13.474 23.094 1.00 93.44 255 TRP A C 1
ATOM 2027 O O . TRP A 1 255 ? -10.242 -13.582 24.136 1.00 93.44 255 TRP A O 1
ATOM 2037 N N . ASP A 1 256 ? -10.194 -13.328 21.903 1.00 85.69 256 ASP A N 1
ATOM 2038 C CA . ASP A 1 256 ? -11.636 -13.314 21.605 1.00 85.69 256 ASP A CA 1
ATOM 2039 C C . ASP A 1 256 ? -12.486 -12.427 22.538 1.00 85.69 256 ASP A C 1
ATOM 2041 O O . ASP A 1 256 ? -13.681 -12.621 22.750 1.00 85.69 256 ASP A O 1
ATOM 2045 N N . THR A 1 257 ? -11.856 -11.394 23.099 1.00 88.44 257 THR A N 1
ATOM 2046 C CA . THR A 1 257 ? -12.492 -10.438 24.001 1.00 88.44 257 THR A CA 1
ATOM 2047 C C . THR A 1 257 ? -12.493 -9.067 23.353 1.00 88.44 257 THR A C 1
ATOM 2049 O O . THR A 1 257 ? -11.445 -8.485 23.060 1.00 88.44 257 THR A O 1
ATOM 2052 N N . LYS A 1 258 ? -13.697 -8.536 23.138 1.00 96.81 258 LYS A N 1
ATOM 2053 C CA . LYS A 1 258 ? -13.901 -7.193 22.595 1.00 96.81 258 LYS A CA 1
ATOM 2054 C C . LYS A 1 258 ? -14.020 -6.174 23.712 1.00 96.81 258 LYS A C 1
ATOM 2056 O O . LYS A 1 258 ? -14.679 -6.416 24.727 1.00 96.81 258 LYS A O 1
ATOM 2061 N N . ASN A 1 259 ? -13.455 -5.000 23.475 1.00 98.38 259 ASN A N 1
ATOM 2062 C CA . ASN A 1 259 ? -13.589 -3.857 24.367 1.00 98.38 259 ASN A CA 1
ATOM 2063 C C . ASN A 1 259 ? -13.990 -2.607 23.581 1.00 98.38 259 ASN A C 1
ATOM 2065 O O . ASN A 1 259 ? -13.951 -2.593 22.351 1.00 98.38 259 ASN A O 1
ATOM 2069 N N . THR A 1 260 ? -14.396 -1.562 24.290 1.00 98.69 260 THR A N 1
ATOM 2070 C CA . THR A 1 260 ? -14.834 -0.297 23.698 1.00 98.69 260 THR A CA 1
ATOM 2071 C C . THR A 1 260 ? -13.991 0.837 24.252 1.00 98.69 260 THR A C 1
ATOM 2073 O O . THR A 1 260 ? -13.769 0.908 25.460 1.00 98.69 260 THR A O 1
ATOM 2076 N N . ILE A 1 261 ? -13.521 1.721 23.376 1.00 98.81 261 ILE A N 1
ATOM 2077 C CA . ILE A 1 261 ? -12.705 2.875 23.760 1.00 98.81 261 ILE A CA 1
ATOM 2078 C C . ILE A 1 261 ? -13.583 3.925 24.451 1.00 98.81 261 ILE A C 1
ATOM 2080 O O . ILE A 1 261 ? -14.578 4.379 23.883 1.00 98.81 261 ILE A O 1
ATOM 2084 N N . THR A 1 262 ? -13.197 4.347 25.654 1.00 98.81 262 THR A N 1
ATOM 2085 C CA . THR A 1 262 ? -13.825 5.452 26.401 1.00 98.81 262 THR A CA 1
ATOM 2086 C C . THR A 1 262 ? -13.026 6.748 26.296 1.00 98.81 262 THR A C 1
ATOM 2088 O O . THR A 1 262 ? -13.616 7.825 26.328 1.00 98.81 262 THR A O 1
ATOM 2091 N N . SER A 1 263 ? -11.707 6.657 26.108 1.00 98.56 263 SER A N 1
ATOM 2092 C CA . SER A 1 263 ? -10.821 7.801 25.875 1.00 98.56 263 SER A CA 1
ATOM 2093 C C . SER A 1 263 ? -9.637 7.403 24.996 1.00 98.56 263 SER A C 1
ATOM 2095 O O . SER A 1 263 ? -9.120 6.292 25.118 1.00 98.56 263 SER A O 1
ATOM 2097 N N . ILE A 1 264 ? -9.201 8.307 24.118 1.00 98.00 264 ILE A N 1
ATOM 2098 C CA . ILE A 1 264 ? -7.978 8.156 23.326 1.00 98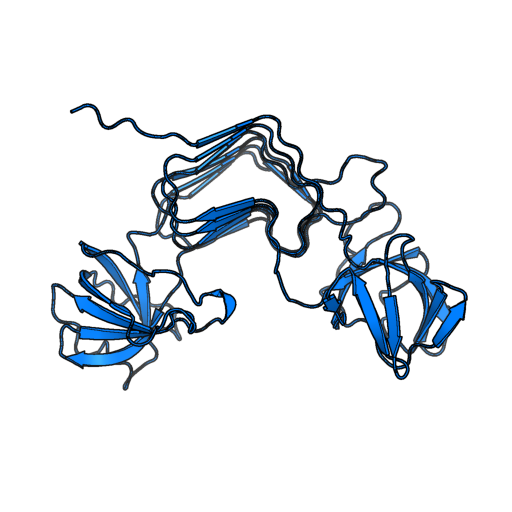.00 264 ILE A CA 1
ATOM 2099 C C . ILE A 1 264 ? -7.312 9.519 23.113 1.00 98.00 264 ILE A C 1
ATOM 2101 O O . ILE A 1 264 ? -7.975 10.490 22.753 1.00 98.00 264 ILE A O 1
ATOM 2105 N N . SER A 1 265 ? -5.998 9.593 23.320 1.00 95.81 265 SER A N 1
ATOM 2106 C CA . SER A 1 265 ? -5.194 10.794 23.066 1.00 95.81 265 SER A CA 1
ATOM 2107 C C . SER A 1 265 ? -3.783 10.431 22.612 1.00 95.81 265 SER A C 1
ATOM 2109 O O . SER A 1 265 ? -3.231 9.421 23.049 1.00 95.81 265 SER A O 1
ATOM 2111 N N . ALA A 1 266 ? -3.157 11.261 21.778 1.00 94.19 266 ALA A N 1
ATOM 2112 C CA . ALA A 1 266 ? -1.739 11.103 21.456 1.00 94.19 266 ALA A CA 1
ATOM 2113 C C . ALA A 1 266 ? -0.867 11.292 22.719 1.00 94.19 266 ALA A C 1
ATOM 2115 O O . ALA A 1 266 ? -1.143 12.177 23.527 1.00 94.19 266 ALA A O 1
ATOM 2116 N N . VAL A 1 267 ? 0.171 10.465 22.899 1.00 90.12 267 VAL A N 1
ATOM 2117 C CA . VAL A 1 267 ? 1.121 10.556 24.038 1.00 90.12 267 VAL A CA 1
ATOM 2118 C C . VAL A 1 267 ? 2.191 11.618 23.792 1.00 90.12 267 VAL A C 1
ATOM 2120 O O . VAL A 1 267 ? 2.601 12.320 24.711 1.00 90.12 267 VAL A O 1
ATOM 2123 N N . GLN A 1 268 ? 2.624 11.753 22.540 1.00 75.88 268 GLN A N 1
ATOM 2124 C CA . GLN A 1 268 ? 3.541 12.789 22.080 1.00 75.88 268 GLN A CA 1
ATOM 2125 C C . GLN A 1 268 ? 3.111 13.264 20.695 1.00 75.88 268 GLN A C 1
ATOM 2127 O O . GLN A 1 268 ? 2.873 12.458 19.792 1.00 75.88 268 GLN A O 1
ATOM 2132 N N . GLY A 1 269 ? 3.046 14.580 20.540 1.00 60.22 269 GLY A N 1
ATOM 2133 C CA . GLY A 1 269 ? 2.848 15.244 19.262 1.00 60.22 269 GLY A CA 1
ATOM 2134 C C . GLY A 1 269 ? 2.705 16.741 19.482 1.00 60.22 269 GLY A C 1
ATOM 2135 O O . GLY A 1 269 ? 1.612 17.217 19.773 1.00 60.22 269 GLY A O 1
ATOM 2136 N N . ASP A 1 270 ? 3.803 17.487 19.356 1.00 62.94 270 ASP A N 1
ATOM 2137 C CA . ASP A 1 270 ? 3.668 18.857 18.866 1.00 62.94 270 ASP A CA 1
ATOM 2138 C C . ASP A 1 270 ? 3.352 18.803 17.359 1.00 62.94 270 ASP A C 1
ATOM 2140 O O . ASP A 1 270 ? 3.413 17.745 16.732 1.00 62.94 270 ASP A O 1
ATOM 2144 N N . VAL A 1 271 ? 3.028 19.940 16.744 1.00 63.34 271 VAL A N 1
ATOM 2145 C CA . VAL A 1 271 ? 2.663 19.995 15.313 1.00 63.34 271 VAL A CA 1
ATOM 2146 C C . VAL A 1 271 ? 3.793 19.486 14.390 1.00 63.34 271 VAL A C 1
ATOM 2148 O O . VAL A 1 271 ? 3.549 19.193 13.222 1.00 63.34 271 VAL A O 1
ATOM 2151 N N . LYS A 1 272 ? 5.033 19.365 14.886 1.00 73.25 272 LYS A N 1
ATOM 2152 C CA . LYS A 1 272 ? 6.222 18.998 14.101 1.00 73.25 272 LYS A CA 1
ATOM 2153 C C . LYS A 1 272 ? 6.579 17.515 14.195 1.00 73.25 272 LYS A C 1
ATOM 2155 O O . LYS A 1 272 ? 7.318 17.022 13.344 1.00 73.25 272 LYS A O 1
ATOM 2160 N N . THR A 1 273 ? 6.069 16.800 15.194 1.00 82.06 273 THR A N 1
ATOM 2161 C CA . THR A 1 273 ? 6.382 15.387 15.416 1.00 82.06 273 THR A CA 1
ATOM 2162 C C . THR A 1 273 ? 5.188 14.523 15.021 1.00 82.06 273 THR A C 1
ATOM 2164 O O . THR A 1 273 ? 4.112 14.680 15.597 1.00 82.06 273 THR A O 1
ATOM 2167 N N . PRO A 1 274 ? 5.334 13.586 14.065 1.00 87.94 274 PRO A N 1
ATOM 2168 C CA . PRO A 1 274 ? 4.212 12.756 13.659 1.00 87.94 274 PRO A CA 1
ATOM 2169 C C . PRO A 1 274 ? 3.757 11.886 14.833 1.00 87.94 274 PRO A C 1
ATOM 2171 O O . PRO A 1 274 ? 4.587 11.330 15.556 1.00 87.94 274 PRO A O 1
ATOM 2174 N N . ILE A 1 275 ? 2.440 11.747 14.994 1.00 91.81 275 ILE A N 1
ATOM 2175 C CA . ILE A 1 275 ? 1.831 10.924 16.042 1.00 91.81 275 ILE A CA 1
ATOM 2176 C C . ILE A 1 275 ? 2.272 9.468 15.861 1.00 91.81 275 ILE A C 1
ATOM 2178 O O . ILE A 1 275 ? 2.142 8.898 14.772 1.00 91.81 275 ILE A O 1
ATOM 2182 N N . LYS A 1 276 ? 2.792 8.867 16.934 1.00 94.50 276 LYS A N 1
ATOM 2183 C CA . LYS A 1 276 ? 3.234 7.460 16.962 1.00 94.50 276 LYS A CA 1
ATOM 2184 C C . LYS A 1 276 ? 2.546 6.642 18.041 1.00 94.50 276 LYS A C 1
ATOM 2186 O O . LYS A 1 276 ? 2.434 5.431 17.891 1.00 94.50 276 LYS A O 1
ATOM 2191 N N . GLU A 1 277 ? 2.149 7.288 19.130 1.00 96.38 277 GLU A N 1
ATOM 2192 C CA . GLU A 1 277 ? 1.751 6.638 20.374 1.00 96.38 277 GLU A CA 1
ATOM 2193 C C . GLU A 1 277 ? 0.435 7.222 20.873 1.00 96.38 277 GLU A C 1
ATOM 2195 O O . GLU A 1 277 ? 0.233 8.438 20.836 1.00 96.38 277 GLU A O 1
ATOM 2200 N N . PHE A 1 278 ? -0.439 6.348 21.362 1.00 97.88 278 PHE A N 1
ATOM 2201 C CA . PHE A 1 278 ? -1.767 6.690 21.849 1.00 97.88 278 PHE A CA 1
ATOM 2202 C C . PHE A 1 278 ? -1.962 6.133 23.252 1.00 97.88 278 PHE A C 1
ATOM 2204 O O . PHE A 1 278 ? -1.753 4.940 23.475 1.00 97.88 278 PHE A O 1
ATOM 2211 N N . LYS A 1 279 ? -2.409 6.983 24.176 1.00 98.31 279 LYS A N 1
ATOM 2212 C CA . LYS A 1 279 ? -2.979 6.565 25.454 1.00 98.31 279 LYS A CA 1
ATOM 2213 C C . LYS A 1 279 ? -4.442 6.236 25.216 1.00 98.31 279 LYS A C 1
ATOM 2215 O O . LYS A 1 279 ? -5.178 7.090 24.725 1.00 98.31 279 LYS A O 1
ATOM 2220 N N . ILE A 1 280 ? -4.844 5.012 25.531 1.00 98.75 280 ILE A N 1
ATOM 2221 C CA . ILE A 1 280 ? -6.182 4.487 25.248 1.00 98.75 280 ILE A CA 1
ATOM 2222 C C . ILE A 1 280 ? -6.759 3.937 26.545 1.00 98.75 280 ILE A C 1
ATOM 2224 O O . ILE A 1 280 ? -6.119 3.105 27.181 1.00 98.75 280 ILE A O 1
ATOM 2228 N N . THR A 1 281 ? -7.959 4.381 26.913 1.00 98.81 281 THR A N 1
ATOM 2229 C CA . THR A 1 281 ? -8.733 3.835 28.035 1.00 98.81 281 THR A CA 1
ATOM 2230 C C . THR A 1 281 ? -9.949 3.096 27.496 1.00 98.81 281 THR A C 1
ATOM 2232 O O . THR A 1 281 ? -10.623 3.566 26.573 1.00 98.81 281 THR A O 1
ATOM 2235 N N . PHE A 1 282 ? -10.229 1.934 28.075 1.00 98.75 282 PHE A N 1
ATOM 2236 C CA . PHE A 1 282 ? -11.322 1.061 27.680 1.00 98.75 282 PHE A CA 1
ATOM 2237 C C . PHE A 1 282 ? -12.471 1.052 28.698 1.00 98.75 282 PHE A C 1
ATOM 2239 O O . PHE A 1 282 ? -12.329 1.491 29.834 1.00 98.75 282 PHE A O 1
ATOM 2246 N N . SER A 1 283 ? -13.637 0.555 28.281 1.00 98.62 283 SER A N 1
ATOM 2247 C CA . SER A 1 283 ? -14.846 0.479 29.119 1.00 98.62 283 SER A CA 1
ATOM 2248 C C . SER A 1 283 ? -14.874 -0.700 30.095 1.00 98.62 283 SER A C 1
ATOM 2250 O O . SER A 1 283 ? -15.597 -0.658 31.084 1.00 98.62 283 SER A O 1
ATOM 2252 N N . LYS A 1 284 ? -14.122 -1.763 29.799 1.00 98.31 284 LYS A N 1
ATOM 2253 C CA . LYS A 1 284 ? -14.010 -2.978 30.615 1.00 98.31 284 LYS A CA 1
ATOM 2254 C C . LYS A 1 284 ? -12.550 -3.182 31.018 1.00 98.31 284 LYS A C 1
ATOM 2256 O O . LYS A 1 284 ? -11.685 -2.807 30.218 1.00 98.31 284 LYS A O 1
ATOM 2261 N N . PRO A 1 285 ? -12.272 -3.800 32.178 1.00 97.94 285 PRO A N 1
ATOM 2262 C CA . PRO A 1 285 ? -10.908 -4.151 32.535 1.00 97.94 285 PRO A CA 1
ATOM 2263 C C . PRO A 1 285 ? -10.344 -5.168 31.531 1.00 97.94 285 PRO A C 1
ATOM 2265 O O . PRO A 1 285 ? -11.080 -5.983 30.967 1.00 97.94 285 PRO A O 1
ATOM 2268 N N . LEU A 1 286 ? -9.042 -5.091 31.284 1.00 96.75 286 LEU A N 1
ATOM 2269 C CA . LEU A 1 286 ? -8.276 -6.031 30.480 1.00 96.75 286 LEU A CA 1
ATOM 2270 C C . LEU A 1 286 ? -7.998 -7.295 31.287 1.00 96.75 286 LEU A C 1
ATOM 2272 O O . LEU A 1 286 ? -7.700 -7.224 32.479 1.00 96.75 286 LEU A O 1
ATOM 2276 N N . ASP A 1 287 ? -8.020 -8.438 30.607 1.00 94.00 287 ASP A N 1
ATOM 2277 C CA . ASP A 1 287 ? -7.533 -9.696 31.168 1.00 94.00 287 ASP A CA 1
ATOM 2278 C C . ASP A 1 287 ? -6.080 -9.533 31.666 1.00 94.00 287 ASP A C 1
ATOM 2280 O O . ASP A 1 287 ? -5.271 -8.821 31.060 1.00 94.00 287 ASP A O 1
ATOM 2284 N N . THR A 1 288 ? -5.738 -10.185 32.777 1.00 92.81 288 THR A N 1
ATOM 2285 C CA . THR A 1 288 ? -4.395 -10.154 33.377 1.00 92.81 288 THR A CA 1
ATOM 2286 C C . THR A 1 288 ? -3.300 -10.721 32.468 1.00 92.81 288 THR A C 1
ATOM 2288 O O . THR A 1 288 ? -2.117 -10.452 32.686 1.00 92.81 288 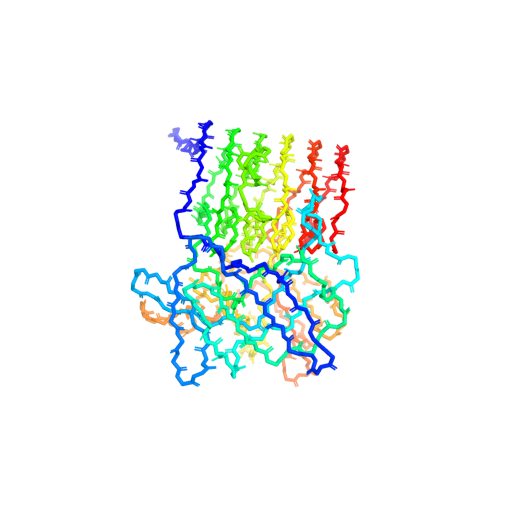THR A O 1
ATOM 2291 N N . GLU A 1 289 ? -3.671 -11.501 31.453 1.00 93.62 289 GLU A N 1
ATOM 2292 C CA . GLU A 1 289 ? -2.774 -12.040 30.429 1.00 93.62 289 GLU A CA 1
ATOM 2293 C C . GLU A 1 289 ? -2.537 -11.072 29.262 1.00 93.62 289 GLU A C 1
ATOM 2295 O O . GLU A 1 289 ? -1.580 -11.246 28.505 1.00 93.62 289 GLU A O 1
ATOM 2300 N N . ILE A 1 290 ? -3.355 -10.021 29.125 1.00 95.62 290 ILE A N 1
ATOM 2301 C CA . ILE A 1 290 ? -3.118 -8.926 28.176 1.00 95.62 290 ILE A CA 1
ATOM 2302 C C . ILE A 1 290 ? -2.117 -7.960 28.821 1.00 95.62 290 ILE A C 1
ATOM 2304 O O . ILE A 1 290 ? -2.461 -6.885 29.313 1.00 95.62 290 ILE A O 1
ATOM 2308 N N . ASP A 1 291 ? -0.855 -8.383 28.838 1.00 95.94 291 ASP A N 1
ATOM 2309 C CA . ASP A 1 291 ? 0.263 -7.661 29.438 1.00 95.94 291 ASP A CA 1
ATOM 2310 C C . ASP A 1 291 ? 1.491 -7.678 28.501 1.00 95.94 291 ASP A C 1
ATOM 2312 O O . ASP A 1 291 ? 2.024 -8.755 28.200 1.00 95.94 291 ASP A O 1
ATOM 2316 N N . PRO A 1 292 ? 1.974 -6.505 28.035 1.00 96.69 292 PRO A N 1
ATOM 2317 C CA . PRO A 1 292 ? 3.132 -6.423 27.146 1.00 96.69 292 PRO A CA 1
ATOM 2318 C C . PRO A 1 292 ? 4.442 -6.882 27.798 1.00 96.69 292 PRO A C 1
ATOM 2320 O O . PRO A 1 292 ? 5.401 -7.154 27.075 1.00 96.69 292 PRO A O 1
ATOM 2323 N N . ALA A 1 293 ? 4.506 -6.971 29.133 1.00 96.44 293 ALA A N 1
ATOM 2324 C CA . ALA A 1 293 ? 5.651 -7.532 29.843 1.00 96.44 293 ALA A CA 1
ATOM 2325 C C . ALA A 1 293 ? 5.729 -9.064 29.711 1.00 96.44 293 ALA A C 1
ATOM 2327 O O . ALA A 1 293 ? 6.813 -9.631 29.831 1.00 96.44 293 ALA A O 1
ATOM 2328 N N . LYS A 1 294 ? 4.598 -9.732 29.437 1.00 95.06 294 LYS A N 1
ATOM 2329 C CA . LYS A 1 294 ? 4.512 -11.193 29.278 1.00 95.06 294 LYS A CA 1
ATOM 2330 C C . LYS A 1 294 ? 4.611 -11.633 27.819 1.00 95.06 294 LYS A C 1
ATOM 2332 O O . LYS A 1 294 ? 5.239 -12.643 27.517 1.00 95.06 294 LYS A O 1
ATOM 2337 N N . THR A 1 295 ? 3.966 -10.908 26.906 1.00 95.31 295 THR A N 1
ATOM 2338 C CA . THR A 1 295 ? 3.898 -11.287 25.488 1.00 95.31 295 THR A CA 1
ATOM 2339 C C . THR A 1 295 ? 3.711 -10.074 24.583 1.00 95.31 295 THR A C 1
ATOM 2341 O O . THR A 1 295 ? 3.124 -9.067 24.969 1.00 95.31 295 THR A O 1
ATOM 2344 N N . ALA A 1 296 ? 4.180 -10.167 23.337 1.00 97.06 296 ALA A N 1
ATOM 2345 C CA . ALA A 1 296 ? 3.914 -9.141 22.335 1.00 97.06 296 ALA A CA 1
ATOM 2346 C C . ALA A 1 296 ? 2.429 -9.154 21.938 1.00 97.06 296 ALA A C 1
ATOM 2348 O O . ALA A 1 296 ? 1.886 -10.202 21.573 1.00 97.06 296 ALA A O 1
ATOM 2349 N N . ILE A 1 297 ? 1.786 -7.986 22.015 1.00 98.31 297 ILE A N 1
ATOM 2350 C CA . ILE A 1 297 ? 0.344 -7.826 21.800 1.00 98.31 297 ILE A CA 1
ATOM 2351 C C . ILE A 1 297 ? 0.088 -6.756 20.741 1.00 98.31 297 ILE A C 1
ATOM 2353 O O . ILE A 1 297 ? 0.647 -5.656 20.794 1.00 98.31 297 ILE A O 1
ATOM 2357 N N . GLY A 1 298 ? -0.792 -7.083 19.797 1.00 97.88 298 GLY A N 1
ATOM 2358 C CA . GLY A 1 298 ? -1.413 -6.126 18.891 1.00 97.88 298 GLY A CA 1
ATOM 2359 C C . GLY A 1 298 ? -2.794 -5.707 19.396 1.00 97.88 298 GLY A C 1
ATOM 2360 O O . GLY A 1 298 ? -3.508 -6.502 20.006 1.00 97.88 298 GLY A O 1
ATOM 2361 N N . ILE A 1 299 ? -3.181 -4.469 19.111 1.00 98.12 299 ILE A N 1
ATOM 2362 C CA . ILE A 1 299 ? -4.532 -3.944 19.313 1.00 98.12 299 ILE A CA 1
ATOM 2363 C C . ILE A 1 299 ? -5.118 -3.656 17.933 1.00 98.12 299 ILE A C 1
ATOM 2365 O O . ILE A 1 299 ? -4.499 -2.950 17.132 1.00 98.12 299 ILE A O 1
ATOM 2369 N N . GLU A 1 300 ? -6.294 -4.207 17.649 1.00 97.62 300 GLU A N 1
ATOM 2370 C CA . GLU A 1 300 ? -7.022 -4.020 16.392 1.00 97.62 300 GLU A CA 1
ATOM 2371 C C . GLU A 1 300 ? -8.258 -3.155 16.602 1.00 97.62 300 GLU A C 1
ATOM 2373 O O . GLU A 1 300 ? -9.037 -3.413 17.518 1.00 97.62 300 GLU A O 1
ATOM 2378 N N . ASN A 1 301 ? -8.493 -2.185 15.719 1.00 98.00 301 ASN A N 1
ATOM 2379 C CA . ASN A 1 301 ? -9.756 -1.457 15.672 1.00 98.00 301 ASN A CA 1
ATOM 2380 C C . ASN A 1 301 ? -10.729 -2.184 14.736 1.00 98.00 301 ASN A C 1
ATOM 2382 O O . ASN A 1 301 ? -10.573 -2.143 13.520 1.00 98.00 301 ASN A O 1
ATOM 2386 N N . LEU A 1 302 ? -11.761 -2.812 15.301 1.00 97.19 302 LEU A N 1
ATOM 2387 C CA . LEU A 1 302 ? -12.787 -3.536 14.545 1.00 97.19 302 LEU A CA 1
ATOM 2388 C C . LEU A 1 302 ? -13.823 -2.609 13.899 1.00 97.19 302 LEU A C 1
ATOM 2390 O O . LEU A 1 302 ? -14.594 -3.044 13.040 1.00 97.19 302 LEU A O 1
ATOM 2394 N N . THR A 1 303 ? -13.875 -1.346 14.317 1.00 97.81 303 THR A N 1
ATOM 2395 C CA . THR A 1 303 ? -14.812 -0.345 13.783 1.00 97.81 303 THR A CA 1
ATOM 2396 C C . THR A 1 303 ? -14.292 0.233 12.478 1.00 97.81 303 THR A C 1
ATOM 2398 O O . THR A 1 303 ? -15.053 0.381 11.523 1.00 97.81 303 THR A O 1
ATOM 2401 N N . TRP A 1 304 ? -12.986 0.489 12.403 1.00 97.31 304 TRP A N 1
ATOM 2402 C CA . TRP A 1 304 ? -12.309 0.996 11.207 1.00 97.31 304 TRP A CA 1
ATOM 2403 C C . TRP A 1 304 ? -11.948 -0.133 10.239 1.00 97.31 304 TRP A C 1
ATOM 2405 O O . TRP A 1 304 ? -10.805 -0.279 9.807 1.00 97.31 304 TRP A O 1
ATOM 2415 N N . THR A 1 305 ? -12.949 -0.959 9.933 1.00 97.06 305 THR A N 1
ATOM 2416 C CA . THR A 1 305 ? -12.849 -2.066 8.984 1.00 97.06 305 THR A CA 1
ATOM 2417 C C . THR A 1 305 ? -14.036 -2.027 8.017 1.00 97.06 305 THR A C 1
ATOM 2419 O O . THR A 1 305 ? -15.188 -1.900 8.453 1.00 97.06 305 THR A O 1
ATOM 2422 N N . PRO A 1 306 ? -13.811 -2.103 6.695 1.00 98.31 306 PRO A N 1
ATOM 2423 C CA . PRO A 1 306 ? -14.886 -2.020 5.719 1.00 98.31 306 PRO A CA 1
ATOM 2424 C C . PRO A 1 306 ? -15.289 -3.408 5.215 1.00 98.31 306 PRO A C 1
ATOM 2426 O O . PRO A 1 306 ? -14.465 -4.318 5.119 1.00 98.31 306 PRO A O 1
ATOM 2429 N N . SER A 1 307 ? -16.553 -3.542 4.815 1.00 98.81 307 SER A N 1
ATOM 2430 C CA . SER A 1 307 ? -16.962 -4.593 3.873 1.00 98.81 307 SER A CA 1
ATOM 2431 C C . SER A 1 307 ? -16.489 -4.245 2.460 1.00 98.81 307 SER A C 1
ATOM 2433 O O . SER A 1 307 ? -16.393 -3.061 2.115 1.00 98.81 307 SER A O 1
ATOM 2435 N N . VAL A 1 308 ? -16.206 -5.253 1.633 1.00 98.94 308 VAL A N 1
ATOM 2436 C CA . VAL A 1 308 ? -15.623 -5.040 0.298 1.00 98.94 308 VAL A CA 1
ATOM 2437 C C . VAL A 1 308 ? -16.401 -5.784 -0.782 1.00 98.94 308 VAL A C 1
ATOM 2439 O O . VAL A 1 308 ? -16.755 -6.947 -0.617 1.00 98.94 308 VAL A O 1
ATOM 2442 N N . ILE A 1 309 ? -16.636 -5.116 -1.911 1.00 98.94 309 ILE A N 1
ATOM 2443 C CA . ILE A 1 309 ? -17.074 -5.733 -3.166 1.00 98.94 309 ILE A CA 1
ATOM 2444 C C . ILE A 1 309 ? -16.045 -5.388 -4.240 1.00 98.94 309 ILE A C 1
ATOM 2446 O O . ILE A 1 309 ? -15.891 -4.221 -4.596 1.00 98.94 309 ILE A O 1
ATOM 2450 N N . PHE A 1 310 ? -15.370 -6.404 -4.766 1.00 98.88 310 PHE A N 1
ATOM 2451 C CA . PHE A 1 310 ? -14.392 -6.299 -5.843 1.00 98.88 310 PHE A CA 1
ATOM 2452 C C . PHE A 1 310 ? -14.867 -7.163 -7.012 1.00 98.88 310 PHE A C 1
ATOM 2454 O O . PHE A 1 310 ? -14.812 -8.390 -6.926 1.00 98.88 310 PHE A O 1
ATOM 2461 N N . THR A 1 311 ? -15.401 -6.559 -8.077 1.00 98.88 311 THR A N 1
ATOM 2462 C CA . THR A 1 311 ? -16.074 -7.327 -9.138 1.00 98.88 311 THR A CA 1
ATOM 2463 C C . THR A 1 311 ? -15.884 -6.790 -10.551 1.00 98.88 311 THR A C 1
ATOM 2465 O O . THR A 1 311 ? -15.839 -5.583 -10.750 1.00 98.88 311 THR A O 1
ATOM 2468 N N . LYS A 1 312 ? -15.826 -7.669 -11.559 1.00 98.88 312 LYS A N 1
ATOM 2469 C CA . LYS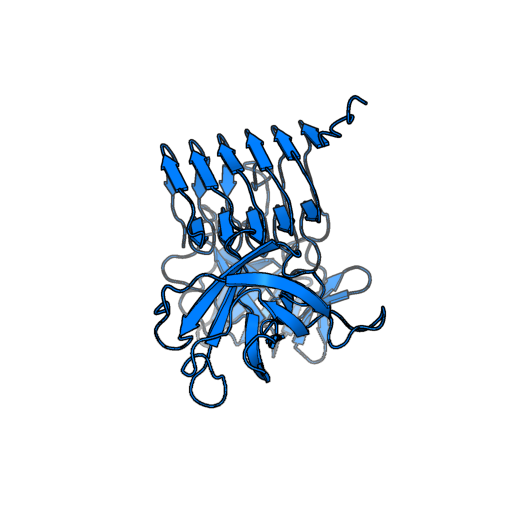 A 1 312 ? -15.719 -7.276 -12.981 1.00 98.88 312 LYS A CA 1
ATOM 2470 C C . LYS A 1 312 ? -14.488 -6.425 -13.298 1.00 98.88 312 LYS A C 1
ATOM 2472 O O . LYS A 1 312 ? -14.511 -5.613 -14.217 1.00 98.88 312 LYS A O 1
ATOM 2477 N N . ASN A 1 313 ? -13.417 -6.581 -12.525 1.00 98.88 313 ASN A N 1
ATOM 2478 C CA . ASN A 1 313 ? -12.154 -5.894 -12.762 1.00 98.88 313 ASN A CA 1
ATOM 2479 C C . ASN A 1 313 ? -11.193 -6.777 -13.560 1.00 98.88 313 ASN A C 1
ATOM 2481 O O . ASN A 1 313 ? -11.237 -8.006 -13.477 1.00 98.88 313 ASN A O 1
ATOM 2485 N N . VAL A 1 314 ? -10.276 -6.139 -14.282 1.00 98.81 314 VAL A N 1
ATOM 2486 C CA . VAL A 1 314 ? -9.126 -6.798 -14.909 1.00 98.81 314 VAL A CA 1
ATOM 2487 C C . VAL A 1 314 ? -7.866 -6.394 -14.159 1.00 98.81 314 VAL A C 1
ATOM 2489 O O . VAL A 1 314 ? -7.568 -5.206 -14.047 1.00 98.81 314 VAL A O 1
ATOM 2492 N N . ILE A 1 315 ? -7.128 -7.380 -13.659 1.00 98.69 315 ILE A N 1
ATOM 2493 C CA . ILE A 1 315 ? -5.888 -7.219 -12.907 1.00 98.69 315 ILE A CA 1
ATOM 2494 C C . ILE A 1 315 ? -4.791 -7.943 -13.672 1.00 98.69 315 ILE A C 1
ATOM 2496 O O . ILE A 1 315 ? -4.892 -9.156 -13.865 1.00 98.69 315 ILE A O 1
ATOM 2500 N N . ARG A 1 316 ? -3.756 -7.226 -14.126 1.00 97.38 316 ARG A N 1
ATOM 2501 C CA . ARG A 1 316 ? -2.707 -7.865 -14.928 1.00 97.38 316 ARG A CA 1
ATOM 2502 C C . ARG A 1 316 ? -1.324 -7.241 -14.885 1.00 97.38 316 ARG A C 1
ATOM 2504 O O . ARG A 1 316 ? -1.172 -6.034 -14.714 1.00 97.38 316 ARG A O 1
ATOM 2511 N N . ASN A 1 317 ? -0.314 -8.057 -15.179 1.00 95.62 317 ASN A N 1
ATOM 2512 C CA . ASN A 1 317 ? 1.077 -7.637 -15.404 1.00 95.62 317 ASN A CA 1
ATOM 2513 C C . ASN A 1 317 ? 1.694 -6.808 -14.261 1.00 95.62 317 ASN A C 1
ATOM 2515 O O . ASN A 1 317 ? 2.627 -6.039 -14.493 1.00 95.62 317 ASN A O 1
ATOM 2519 N N . ASN A 1 318 ? 1.153 -6.893 -13.047 1.00 96.69 318 ASN A N 1
ATOM 2520 C CA . ASN A 1 318 ? 1.619 -6.105 -11.917 1.00 96.69 318 ASN A CA 1
ATOM 2521 C C . ASN A 1 318 ? 2.650 -6.872 -11.097 1.00 96.69 318 ASN A C 1
ATOM 2523 O O . ASN A 1 318 ? 2.570 -8.091 -10.948 1.00 96.69 318 ASN A O 1
ATOM 2527 N N . ARG A 1 319 ? 3.589 -6.130 -10.511 1.00 96.25 319 ARG A N 1
ATOM 2528 C CA . ARG A 1 319 ? 4.452 -6.650 -9.455 1.00 96.25 319 ARG A CA 1
ATOM 2529 C C . ARG A 1 319 ? 3.723 -6.505 -8.139 1.00 96.25 319 ARG A C 1
ATOM 2531 O O . ARG A 1 319 ? 3.947 -5.544 -7.430 1.00 96.25 319 ARG A O 1
ATOM 2538 N N . ALA A 1 320 ? 2.902 -7.477 -7.832 1.00 91.81 320 ALA A N 1
ATOM 2539 C CA . ALA A 1 320 ? 2.981 -8.353 -6.673 1.00 91.81 320 ALA A CA 1
ATOM 2540 C C . ALA A 1 320 ? 1.655 -9.121 -6.736 1.00 91.81 320 ALA A C 1
ATOM 2542 O O . ALA A 1 320 ? 1.165 -9.426 -7.831 1.00 91.81 320 ALA A O 1
ATOM 2543 N N . ARG A 1 321 ? 1.011 -9.350 -5.593 1.00 96.56 321 ARG A N 1
ATOM 2544 C CA . ARG A 1 321 ? -0.259 -10.072 -5.538 1.00 96.56 321 ARG A CA 1
ATOM 2545 C C . ARG A 1 321 ? -1.328 -9.337 -6.350 1.00 96.56 321 ARG A C 1
ATOM 2547 O O . ARG A 1 321 ? -1.229 -8.150 -6.655 1.00 96.56 321 ARG A O 1
ATOM 2554 N N . GLY A 1 322 ? -2.406 -10.039 -6.677 1.00 97.06 322 GLY A N 1
ATOM 2555 C CA . GLY A 1 322 ? -3.571 -9.408 -7.294 1.00 97.06 322 GLY A CA 1
ATOM 2556 C C . GLY A 1 322 ? -4.335 -8.516 -6.313 1.00 97.06 322 GLY A C 1
ATOM 2557 O O . GLY A 1 322 ? -4.598 -7.352 -6.601 1.00 97.06 322 GLY A O 1
ATOM 2558 N N . ALA A 1 323 ? -4.686 -9.057 -5.146 1.00 98.06 323 ALA A N 1
ATOM 2559 C CA . ALA A 1 323 ? -5.504 -8.383 -4.144 1.00 98.06 323 ALA A CA 1
ATOM 2560 C C . ALA A 1 323 ? -5.137 -8.841 -2.725 1.00 98.06 323 ALA A C 1
ATOM 2562 O O . ALA A 1 323 ? -4.829 -10.016 -2.517 1.00 98.06 323 ALA A O 1
ATOM 2563 N N . LEU A 1 324 ? -5.220 -7.929 -1.756 1.00 98.25 324 LEU A N 1
ATOM 2564 C CA . LEU A 1 324 ? -5.025 -8.196 -0.334 1.00 98.25 324 LEU A CA 1
ATOM 2565 C C . LEU A 1 324 ? -6.208 -7.651 0.476 1.00 98.25 324 LEU A C 1
ATOM 2567 O O . LEU A 1 324 ? -6.443 -6.444 0.532 1.00 98.25 324 LEU A O 1
ATOM 2571 N N . PHE A 1 325 ? -6.946 -8.549 1.125 1.00 98.25 325 PHE A N 1
ATOM 2572 C CA . PHE A 1 325 ? -8.087 -8.197 1.968 1.00 98.25 325 PHE A CA 1
ATOM 2573 C C . PHE A 1 325 ? -7.817 -8.617 3.412 1.00 98.25 325 PHE A C 1
ATOM 2575 O O . PHE A 1 325 ? -8.010 -9.771 3.780 1.00 98.25 325 PHE A O 1
ATOM 2582 N N . SER A 1 326 ? -7.395 -7.659 4.230 1.00 96.62 326 SER A N 1
ATOM 2583 C CA . SER A 1 326 ? -7.134 -7.822 5.662 1.00 96.62 326 SER A CA 1
ATOM 2584 C C . SER A 1 326 ? -8.204 -7.083 6.463 1.00 96.62 326 SER A C 1
ATOM 2586 O O . SER A 1 326 ? -7.941 -6.100 7.155 1.00 96.62 326 SER A O 1
ATOM 2588 N N . THR A 1 327 ? -9.448 -7.535 6.313 1.00 96.69 327 THR A N 1
ATOM 2589 C CA . THR A 1 327 ? -10.620 -7.005 7.017 1.00 96.69 327 THR A CA 1
ATOM 2590 C C . THR A 1 327 ? -11.430 -8.165 7.604 1.00 96.69 327 THR A C 1
ATOM 2592 O O . THR A 1 327 ? -11.644 -9.157 6.909 1.00 96.69 327 THR A O 1
ATOM 2595 N N . PRO A 1 328 ? -11.923 -8.065 8.852 1.00 94.56 328 PRO A N 1
ATOM 2596 C CA . PRO A 1 328 ? -12.799 -9.071 9.455 1.00 94.56 328 PRO A CA 1
ATOM 2597 C C . PRO A 1 328 ? -14.252 -8.985 8.951 1.00 94.56 328 PRO A C 1
ATOM 2599 O O . PRO A 1 328 ? -15.120 -9.727 9.411 1.00 94.56 328 PRO A O 1
ATOM 2602 N N . LYS A 1 329 ? -14.567 -8.036 8.060 1.00 97.25 329 LYS A N 1
ATOM 2603 C CA . LYS A 1 329 ? -15.907 -7.855 7.481 1.00 97.25 329 LYS A CA 1
ATOM 2604 C C . LYS A 1 329 ? -16.063 -8.659 6.184 1.00 97.25 329 LYS A C 1
ATOM 2606 O O . LYS A 1 329 ? -15.064 -9.013 5.568 1.00 97.25 329 LYS A O 1
ATOM 2611 N N . PRO A 1 330 ? -17.305 -8.903 5.720 1.00 98.44 330 PRO A N 1
ATOM 2612 C CA . PRO A 1 330 ? -17.540 -9.636 4.480 1.00 98.44 330 PRO A CA 1
ATOM 2613 C C . PRO A 1 330 ? -16.829 -9.025 3.268 1.00 98.44 330 PRO A C 1
ATOM 2615 O O . PRO A 1 330 ? -16.885 -7.811 3.039 1.00 98.44 330 PRO A O 1
ATOM 2618 N N . VAL A 1 331 ? -16.221 -9.898 2.468 1.00 98.81 331 VAL A N 1
ATOM 2619 C CA . VAL A 1 331 ? -15.543 -9.573 1.213 1.00 98.81 331 VAL A CA 1
ATOM 2620 C C . VAL A 1 331 ? -16.162 -10.415 0.103 1.00 98.81 331 VAL A C 1
ATOM 2622 O O . VAL A 1 331 ? -16.243 -11.635 0.218 1.00 98.81 331 VAL A O 1
ATOM 2625 N N . VAL A 1 332 ? -16.588 -9.766 -0.979 1.00 98.81 332 VAL A N 1
ATOM 2626 C CA . VAL A 1 332 ? -17.082 -10.424 -2.193 1.00 98.81 332 VAL A CA 1
ATOM 2627 C C . VAL A 1 332 ? -16.111 -10.146 -3.330 1.00 98.81 332 VAL A C 1
ATOM 2629 O O . VAL A 1 332 ? -15.914 -8.992 -3.712 1.00 98.81 332 VAL A O 1
ATOM 2632 N N . VAL A 1 333 ? -15.532 -11.212 -3.882 1.00 98.69 333 VAL A N 1
ATOM 2633 C CA . VAL A 1 333 ? -14.663 -11.177 -5.062 1.00 98.69 333 VAL A CA 1
ATOM 2634 C C . VAL A 1 333 ? -15.321 -12.014 -6.153 1.00 98.69 333 VAL A C 1
ATOM 2636 O O . VAL A 1 333 ? -15.383 -13.233 -6.030 1.00 98.69 333 VAL A O 1
ATOM 2639 N N . SER A 1 334 ? -15.839 -11.383 -7.207 1.00 98.69 334 SER A N 1
ATOM 2640 C CA . SER A 1 334 ? -16.590 -12.093 -8.255 1.00 98.69 334 SER A CA 1
ATOM 2641 C C . SER A 1 334 ? -16.321 -11.541 -9.649 1.00 98.69 334 SER A C 1
ATOM 2643 O O . SER A 1 334 ? -16.200 -10.335 -9.832 1.00 98.69 334 SER A O 1
ATOM 2645 N N . GLU A 1 335 ? -16.269 -12.413 -10.656 1.00 98.69 335 GLU A N 1
ATOM 2646 C CA . GLU A 1 335 ? -16.168 -12.018 -12.074 1.00 98.69 335 GLU A CA 1
ATOM 2647 C C . GLU A 1 335 ? -14.928 -11.157 -12.412 1.00 98.69 335 GLU A C 1
ATOM 2649 O O . GLU A 1 335 ? -14.957 -10.379 -13.359 1.00 98.69 335 GLU A O 1
ATOM 2654 N N . ASN A 1 336 ? -13.838 -11.258 -11.643 1.00 98.81 336 ASN A N 1
ATOM 2655 C CA . ASN A 1 336 ? -12.580 -10.570 -11.959 1.00 98.81 336 ASN A CA 1
ATOM 2656 C C . ASN A 1 336 ? -11.659 -11.468 -12.794 1.00 98.81 336 ASN A C 1
ATOM 2658 O O . ASN A 1 336 ? -11.611 -12.678 -12.575 1.00 98.81 336 ASN A O 1
ATOM 2662 N N . LEU A 1 337 ? -10.868 -10.863 -13.680 1.00 98.75 337 LEU A N 1
ATOM 2663 C CA . LEU A 1 337 ? -9.757 -11.521 -14.365 1.00 98.75 337 LEU A CA 1
ATOM 2664 C C . LEU A 1 337 ? -8.443 -11.179 -13.655 1.00 98.75 337 LEU A C 1
ATOM 2666 O O . LEU A 1 337 ? -8.100 -10.004 -13.553 1.00 98.75 337 LEU A O 1
ATOM 2670 N N . PHE A 1 338 ? -7.699 -12.197 -13.226 1.00 98.31 338 PHE A N 1
ATOM 2671 C CA . PHE A 1 338 ? -6.314 -12.072 -12.767 1.00 98.31 338 PHE A CA 1
ATOM 2672 C C . PHE A 1 338 ? -5.396 -12.724 -13.802 1.00 98.31 338 PHE A C 1
ATOM 2674 O O . PHE A 1 338 ? -5.512 -13.920 -14.058 1.00 98.31 338 PHE A O 1
ATOM 2681 N N . ASP A 1 339 ? -4.517 -11.937 -14.417 1.00 96.38 339 ASP A N 1
ATOM 2682 C CA . ASP A 1 339 ? -3.724 -12.357 -15.573 1.00 96.38 339 ASP A CA 1
ATOM 2683 C C . ASP A 1 339 ? -2.260 -11.908 -15.430 1.00 96.38 339 ASP A C 1
ATOM 2685 O O . ASP A 1 339 ? -1.947 -10.726 -15.524 1.00 96.38 339 ASP A O 1
ATOM 2689 N N . HIS A 1 340 ? -1.335 -12.843 -15.201 1.00 93.62 340 HIS A N 1
ATOM 2690 C CA . HIS A 1 340 ? 0.096 -12.544 -15.010 1.00 93.62 340 HIS A CA 1
ATOM 2691 C C . HIS A 1 340 ? 0.382 -11.543 -13.866 1.00 93.62 340 HIS A C 1
ATOM 2693 O O . HIS A 1 340 ? 1.199 -10.630 -14.009 1.00 93.62 340 HIS A O 1
ATOM 2699 N N . THR A 1 341 ? -0.295 -11.702 -12.726 1.00 92.38 341 THR A N 1
ATOM 2700 C CA . THR A 1 341 ? 0.118 -11.085 -11.452 1.00 92.38 341 THR A CA 1
ATOM 2701 C C . THR A 1 341 ? 1.332 -11.833 -10.890 1.00 92.38 341 THR A C 1
ATOM 2703 O O . THR A 1 341 ? 1.373 -13.061 -10.993 1.00 92.38 341 THR A O 1
ATOM 2706 N N . SER A 1 342 ? 2.311 -11.118 -10.330 1.00 80.62 342 SER A N 1
ATOM 2707 C CA . SER A 1 342 ? 3.596 -11.680 -9.872 1.00 80.62 342 SER A CA 1
ATOM 2708 C C . SER A 1 342 ? 3.605 -12.228 -8.448 1.00 80.62 342 SER A C 1
ATOM 2710 O O . SER A 1 342 ? 2.819 -11.773 -7.592 1.00 80.62 342 SER A O 1
#